Protein AF-A0A9D5Q0F6-F1 (afdb_monomer)

pLDDT: mean 94.38, std 7.12, range [51.12, 98.88]

Mean predicted aligned error: 3.9 Å

Structure (mmCIF, N/CA/C/O backbone):
data_AF-A0A9D5Q0F6-F1
#
_entry.id   AF-A0A9D5Q0F6-F1
#
loop_
_atom_site.group_PDB
_atom_site.id
_atom_site.type_symbol
_atom_site.label_atom_id
_atom_site.label_alt_id
_atom_site.label_comp_id
_atom_site.label_asym_id
_atom_site.label_entity_id
_atom_site.label_seq_id
_atom_site.pdbx_PDB_ins_code
_atom_site.Cartn_x
_atom_site.Cartn_y
_atom_site.Cartn_z
_atom_site.occupancy
_atom_site.B_iso_or_equiv
_atom_site.auth_seq_id
_atom_site.auth_comp_id
_atom_site.auth_asym_id
_atom_site.auth_atom_id
_atom_site.pdbx_PDB_model_num
ATOM 1 N N . MET A 1 1 ? 5.204 -23.160 14.933 1.00 51.12 1 MET A N 1
ATOM 2 C CA . MET A 1 1 ? 3.914 -22.855 14.271 1.00 51.12 1 MET A CA 1
ATOM 3 C C . MET A 1 1 ? 4.184 -21.785 13.230 1.00 51.12 1 MET A C 1
ATOM 5 O O . MET A 1 1 ? 4.972 -20.896 13.534 1.00 51.12 1 MET A O 1
ATOM 9 N N . SER A 1 2 ? 3.620 -21.891 12.026 1.00 73.50 2 SER A N 1
ATOM 10 C CA . SER A 1 2 ? 3.731 -20.840 11.007 1.00 73.50 2 SER A CA 1
ATOM 11 C C . SER A 1 2 ? 2.849 -19.647 11.388 1.00 73.50 2 SER A C 1
ATOM 13 O O . SER A 1 2 ? 1.745 -19.843 11.890 1.00 73.50 2 SER A O 1
ATOM 15 N N . ARG A 1 3 ? 3.347 -18.419 11.183 1.00 87.69 3 ARG A N 1
ATOM 16 C CA . ARG A 1 3 ? 2.561 -17.175 11.333 1.00 87.69 3 ARG A CA 1
ATOM 17 C C . ARG A 1 3 ? 1.456 -17.095 10.272 1.00 87.69 3 ARG A C 1
ATOM 19 O O . ARG A 1 3 ? 0.322 -16.739 10.569 1.00 87.69 3 ARG A O 1
ATOM 26 N N . TRP A 1 4 ? 1.806 -17.508 9.057 1.00 93.62 4 TRP A N 1
ATOM 27 C CA . TRP A 1 4 ? 0.956 -17.467 7.876 1.00 93.62 4 TRP A CA 1
ATOM 28 C C . TRP A 1 4 ? 0.061 -18.699 7.744 1.00 93.62 4 TRP A C 1
ATOM 30 O O . TRP A 1 4 ? 0.510 -19.835 7.939 1.00 93.62 4 TRP A O 1
ATOM 40 N N . ASN A 1 5 ? -1.183 -18.449 7.342 1.00 95.56 5 ASN A N 1
ATOM 41 C CA . ASN A 1 5 ? -2.176 -19.435 6.933 1.00 95.56 5 ASN A CA 1
ATOM 42 C C . ASN A 1 5 ? -2.610 -19.149 5.494 1.00 95.56 5 ASN A C 1
ATOM 44 O O . ASN A 1 5 ? -2.669 -17.996 5.074 1.00 95.56 5 ASN A O 1
ATOM 48 N N . ILE A 1 6 ? -2.940 -20.192 4.735 1.00 96.06 6 ILE A N 1
ATOM 49 C CA . ILE A 1 6 ? -3.545 -20.024 3.411 1.00 96.06 6 ILE A CA 1
ATOM 50 C C . ILE A 1 6 ? -5.012 -19.653 3.616 1.00 96.06 6 ILE A C 1
ATOM 52 O O . ILE A 1 6 ? -5.793 -20.468 4.102 1.00 96.06 6 ILE A O 1
ATOM 56 N N . LYS A 1 7 ? -5.380 -18.432 3.224 1.00 94.19 7 LYS A N 1
ATOM 57 C CA . LYS A 1 7 ? -6.768 -17.957 3.252 1.00 94.19 7 LYS A CA 1
ATOM 58 C C . LYS A 1 7 ? -7.545 -18.493 2.058 1.00 94.19 7 LYS A C 1
ATOM 60 O O . LYS A 1 7 ? -8.686 -18.930 2.173 1.00 94.19 7 LYS A O 1
ATOM 65 N N . THR A 1 8 ? -6.931 -18.454 0.880 1.00 94.75 8 THR A N 1
ATOM 66 C CA . THR A 1 8 ? -7.479 -19.052 -0.338 1.00 94.75 8 THR A CA 1
ATOM 67 C C . THR A 1 8 ? -6.334 -19.662 -1.143 1.00 94.75 8 THR A C 1
ATOM 69 O O . THR A 1 8 ? -5.423 -18.923 -1.533 1.00 94.75 8 THR A O 1
ATOM 72 N N . PRO A 1 9 ? -6.356 -20.983 -1.416 1.00 93.06 9 PRO A N 1
ATOM 73 C CA . PRO A 1 9 ? -5.288 -21.651 -2.154 1.00 93.06 9 PRO A CA 1
ATOM 74 C C . PRO A 1 9 ? -4.960 -20.944 -3.467 1.00 93.06 9 PRO A C 1
ATOM 76 O O . PRO A 1 9 ? -5.866 -20.530 -4.198 1.00 93.06 9 PRO A O 1
ATOM 79 N N . LYS A 1 10 ? -3.660 -20.808 -3.763 1.00 92.56 10 LYS A N 1
ATOM 80 C CA . LYS A 1 10 ? -3.129 -20.149 -4.973 1.00 92.56 10 LYS A CA 1
ATOM 81 C C . LYS A 1 10 ? -3.458 -18.656 -5.090 1.00 92.56 10 LYS A C 1
ATOM 83 O O . LYS A 1 10 ? -3.211 -18.082 -6.143 1.00 92.56 10 LYS A O 1
ATOM 88 N N . LYS A 1 11 ? -4.037 -18.020 -4.068 1.00 94.00 11 LYS A N 1
ATOM 89 C CA . LYS A 1 11 ? -4.478 -16.619 -4.161 1.00 94.00 11 LYS A CA 1
ATOM 90 C C . LYS A 1 11 ? -4.005 -15.759 -3.010 1.00 94.00 11 LYS A C 1
ATOM 92 O O . LYS A 1 11 ? -3.521 -14.665 -3.260 1.00 94.00 11 LYS A O 1
ATOM 97 N N . SER A 1 12 ? -4.165 -16.225 -1.776 1.00 97.00 12 SER A N 1
ATOM 98 C CA . SER A 1 12 ? -3.906 -15.374 -0.622 1.00 97.00 12 SER A CA 1
ATOM 99 C C . SER A 1 12 ? -3.452 -16.136 0.610 1.00 97.00 12 SER A C 1
ATOM 101 O O . SER A 1 12 ? -3.888 -17.260 0.889 1.00 97.00 12 SER A O 1
ATOM 103 N N . ILE A 1 13 ? -2.593 -15.470 1.373 1.00 97.75 13 ILE A N 1
ATOM 104 C CA . ILE A 1 13 ? -2.197 -15.865 2.719 1.00 97.75 13 ILE A CA 1
ATOM 105 C C . ILE A 1 13 ? -2.596 -14.775 3.703 1.00 97.75 13 ILE A C 1
ATOM 107 O O . ILE A 1 13 ? -2.677 -13.599 3.350 1.00 97.75 13 ILE A O 1
ATOM 111 N N . GLU A 1 14 ? -2.844 -15.172 4.940 1.00 97.62 14 GLU A N 1
ATOM 112 C CA . GLU A 1 14 ? -3.166 -14.254 6.018 1.00 97.62 14 GLU A CA 1
ATOM 113 C C . GLU A 1 14 ? -2.433 -14.625 7.299 1.00 97.62 14 GLU A C 1
ATOM 115 O O . GLU A 1 14 ? -2.109 -15.789 7.561 1.00 97.62 14 GLU A O 1
ATOM 120 N N . TRP A 1 15 ? -2.206 -13.616 8.118 1.00 96.50 15 TRP A N 1
ATOM 121 C CA . TRP A 1 15 ? -1.679 -13.754 9.455 1.00 96.50 15 TRP A CA 1
ATOM 122 C C . TRP A 1 15 ? -2.537 -12.918 10.402 1.00 96.50 15 TRP A C 1
ATOM 124 O O . TRP A 1 15 ? -2.665 -11.710 10.237 1.00 96.50 15 TRP A O 1
ATOM 134 N N . THR A 1 16 ? -3.148 -13.576 11.388 1.00 96.50 16 THR A N 1
ATOM 135 C CA . THR A 1 16 ? -3.809 -12.904 12.516 1.00 96.50 16 THR A CA 1
ATOM 136 C C . THR A 1 16 ? -2.821 -12.789 13.667 1.00 96.50 16 THR A C 1
ATOM 138 O O . THR A 1 16 ? -2.277 -13.804 14.120 1.00 96.50 16 THR A O 1
ATOM 141 N N . LEU A 1 17 ? -2.586 -11.564 14.124 1.00 94.12 17 LEU A N 1
ATOM 142 C CA . LEU A 1 17 ? -1.620 -11.274 15.172 1.00 94.12 17 LEU A CA 1
ATOM 143 C C . LEU A 1 17 ? -2.169 -11.672 16.538 1.00 94.12 17 LEU A C 1
ATOM 145 O O . LEU A 1 17 ? -3.371 -11.582 16.804 1.00 94.12 17 LEU A O 1
ATOM 149 N N . LYS A 1 18 ? -1.274 -12.108 17.423 1.00 90.38 18 LYS A N 1
ATOM 150 C CA . LYS A 1 18 ? -1.594 -12.280 18.838 1.00 90.38 18 LYS A CA 1
ATOM 151 C C . LYS A 1 18 ? -1.224 -11.004 19.596 1.00 90.38 18 LYS A C 1
ATOM 153 O O . LYS A 1 18 ? -0.250 -10.343 19.237 1.00 90.38 18 LYS A O 1
ATOM 158 N N . PRO A 1 19 ? -1.956 -10.668 20.673 1.00 84.62 19 PRO A N 1
ATOM 159 C CA . PRO A 1 19 ? -1.602 -9.533 21.516 1.00 84.62 19 PRO A CA 1
ATOM 160 C C . PRO A 1 19 ? -0.144 -9.613 21.991 1.00 84.62 19 PRO A C 1
ATOM 162 O O . PRO A 1 19 ? 0.265 -10.624 22.564 1.00 84.62 19 PRO A O 1
ATOM 165 N N . GLY A 1 20 ? 0.620 -8.542 21.763 1.00 83.75 20 GLY A N 1
ATOM 166 C CA . GLY A 1 20 ? 2.034 -8.446 22.144 1.00 83.75 20 GLY A CA 1
ATOM 167 C C . GLY A 1 20 ? 3.036 -9.055 21.152 1.00 83.75 20 GLY A C 1
ATOM 168 O O . GLY A 1 20 ? 4.218 -9.138 21.486 1.00 83.75 20 GLY A O 1
ATOM 169 N N . ASP A 1 21 ? 2.607 -9.476 19.957 1.00 88.25 21 ASP A N 1
ATOM 170 C CA . ASP A 1 21 ? 3.511 -9.962 18.907 1.00 88.25 21 ASP A CA 1
ATOM 171 C C . ASP A 1 21 ? 4.374 -8.819 18.327 1.00 88.25 21 ASP A C 1
ATOM 173 O O . ASP A 1 21 ? 3.945 -8.082 17.439 1.00 88.25 21 ASP A O 1
ATOM 177 N N . ILE A 1 22 ? 5.630 -8.711 18.775 1.00 92.69 22 ILE A N 1
ATOM 178 C CA . ILE A 1 22 ? 6.639 -7.812 18.184 1.00 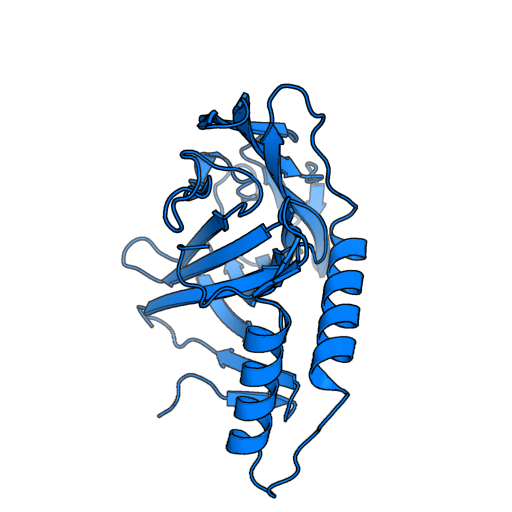92.69 22 ILE A CA 1
ATOM 179 C C . ILE A 1 22 ? 7.225 -8.451 16.920 1.00 92.69 22 ILE A C 1
ATOM 181 O O . ILE A 1 22 ? 7.679 -9.602 16.940 1.00 92.69 22 ILE A O 1
ATOM 185 N N . HIS A 1 23 ? 7.229 -7.707 15.817 1.00 94.75 23 HIS A N 1
ATOM 186 C CA . HIS A 1 23 ? 7.744 -8.161 14.527 1.00 94.75 23 HIS A CA 1
ATOM 187 C C . HIS A 1 23 ? 8.009 -6.990 13.578 1.00 94.75 23 HIS A C 1
ATOM 189 O O . HIS A 1 23 ? 7.467 -5.902 13.739 1.00 94.75 23 HIS A O 1
ATOM 195 N N . SER A 1 24 ? 8.827 -7.253 12.565 1.00 96.25 24 SER A N 1
ATOM 196 C CA . SER A 1 24 ? 9.138 -6.345 11.467 1.00 96.25 24 SER A CA 1
ATOM 197 C C . SER A 1 24 ? 9.270 -7.200 10.214 1.00 96.25 24 SER A C 1
ATOM 199 O O . SER A 1 24 ? 9.982 -8.206 10.234 1.00 96.25 24 SER A O 1
ATOM 201 N N . GLU A 1 25 ? 8.519 -6.854 9.179 1.00 95.81 25 GLU A N 1
ATOM 202 C CA . GLU A 1 25 ? 8.469 -7.557 7.900 1.00 95.81 25 GLU A CA 1
ATOM 203 C C . GLU A 1 25 ? 8.485 -6.513 6.774 1.00 95.81 25 GLU A C 1
ATOM 205 O O . GLU A 1 25 ? 8.157 -5.340 6.983 1.00 95.81 25 GLU A O 1
ATOM 210 N N . ASP A 1 26 ? 8.845 -6.937 5.569 1.00 95.62 26 ASP A N 1
ATOM 211 C CA . ASP A 1 26 ? 8.708 -6.137 4.363 1.00 95.62 26 ASP A CA 1
ATOM 212 C C . ASP A 1 26 ? 8.073 -6.947 3.227 1.00 95.62 26 ASP A C 1
ATOM 214 O O . ASP A 1 26 ? 8.196 -8.172 3.142 1.00 95.62 26 ASP A O 1
ATOM 218 N N . LEU A 1 27 ? 7.332 -6.257 2.359 1.00 96.62 27 LEU A N 1
ATOM 219 C CA . LEU A 1 27 ? 6.827 -6.824 1.115 1.00 96.62 27 LEU A CA 1
ATOM 220 C C . LEU A 1 27 ? 7.217 -5.922 -0.049 1.00 96.62 27 LEU A C 1
ATOM 222 O O . LEU A 1 27 ? 6.766 -4.783 -0.136 1.00 96.62 27 LEU A O 1
ATOM 226 N N . GLU A 1 28 ? 8.017 -6.466 -0.960 1.00 96.38 28 GLU A N 1
ATOM 227 C CA . GLU A 1 28 ? 8.321 -5.838 -2.242 1.00 96.38 28 GLU A CA 1
ATOM 228 C C . GLU A 1 28 ? 7.273 -6.243 -3.285 1.00 96.38 28 GLU A C 1
ATOM 230 O O . GLU A 1 28 ? 7.048 -7.433 -3.528 1.00 96.38 28 GLU A O 1
ATOM 235 N N . MET A 1 29 ? 6.662 -5.244 -3.917 1.00 96.88 29 MET A N 1
ATOM 236 C CA . MET A 1 29 ? 5.727 -5.388 -5.030 1.00 96.88 29 MET A CA 1
ATOM 237 C C . MET A 1 29 ? 6.157 -4.446 -6.150 1.00 96.88 29 MET A C 1
ATOM 239 O O . MET A 1 29 ? 6.544 -3.313 -5.878 1.00 96.88 29 MET A O 1
ATOM 243 N N . ALA A 1 30 ? 6.039 -4.867 -7.409 1.00 96.19 30 ALA A N 1
ATOM 244 C CA . ALA A 1 30 ? 6.482 -4.043 -8.535 1.00 96.19 30 ALA A CA 1
ATOM 245 C C . ALA A 1 30 ? 5.448 -3.880 -9.657 1.00 96.19 30 ALA A C 1
ATOM 247 O O . ALA A 1 30 ? 4.530 -4.687 -9.833 1.00 96.19 30 ALA A O 1
ATOM 248 N N . GLY A 1 31 ? 5.653 -2.820 -10.431 1.00 95.44 31 GLY A N 1
ATOM 249 C CA . GLY A 1 31 ? 5.107 -2.579 -11.759 1.00 95.44 31 GLY A CA 1
ATOM 250 C C . GLY A 1 31 ? 6.178 -1.965 -12.662 1.00 95.44 31 GLY A C 1
ATOM 251 O O . GLY A 1 31 ? 7.354 -1.915 -12.304 1.00 95.44 31 GLY A O 1
ATOM 252 N N . PHE A 1 32 ? 5.792 -1.490 -13.845 1.00 95.50 32 PHE A N 1
ATOM 253 C CA . PHE A 1 32 ? 6.777 -1.045 -14.834 1.00 95.50 32 PHE A CA 1
ATOM 254 C C . PHE A 1 32 ? 7.532 0.229 -14.438 1.00 95.50 32 PHE A C 1
ATOM 256 O O . PHE A 1 32 ? 8.725 0.335 -14.737 1.00 95.50 32 PHE A O 1
ATOM 263 N N . GLY A 1 33 ? 6.862 1.179 -13.781 1.00 95.06 33 GLY A N 1
ATOM 264 C CA . GLY A 1 33 ? 7.450 2.457 -13.378 1.00 95.06 33 GLY A CA 1
ATOM 265 C C . GLY A 1 33 ? 8.012 2.483 -11.956 1.00 95.06 33 GLY A C 1
ATOM 266 O O . GLY A 1 33 ? 8.827 3.350 -11.638 1.00 95.06 33 GLY A O 1
ATOM 267 N N . VAL A 1 34 ? 7.614 1.545 -11.094 1.00 96.44 34 VAL A N 1
ATOM 268 C CA . VAL A 1 34 ? 7.909 1.597 -9.657 1.00 96.44 34 VAL A CA 1
ATOM 269 C C . VAL A 1 34 ? 8.001 0.204 -9.042 1.00 96.44 34 VAL A C 1
ATOM 271 O O . VAL A 1 34 ? 7.275 -0.714 -9.417 1.00 96.44 34 VAL A O 1
ATOM 274 N N . SER A 1 35 ? 8.896 0.055 -8.074 1.00 96.50 35 SER A N 1
ATOM 275 C CA . SER A 1 35 ? 8.879 -1.049 -7.119 1.00 96.50 35 SER A CA 1
ATOM 276 C C . SER A 1 35 ? 8.695 -0.465 -5.732 1.00 96.50 35 SER A C 1
ATOM 278 O O . SER A 1 35 ? 9.491 0.374 -5.321 1.00 96.50 35 SER A O 1
ATOM 280 N N . ASP A 1 36 ? 7.656 -0.876 -5.022 1.00 97.50 36 ASP A N 1
ATOM 281 C CA . ASP A 1 36 ? 7.389 -0.424 -3.664 1.00 97.50 36 ASP A CA 1
ATOM 282 C C . ASP A 1 36 ? 7.739 -1.524 -2.677 1.00 97.50 36 ASP A C 1
ATOM 284 O O . ASP A 1 36 ? 7.211 -2.637 -2.757 1.00 97.50 36 ASP A O 1
ATOM 288 N N . THR A 1 37 ? 8.631 -1.212 -1.740 1.00 97.75 37 THR A N 1
ATOM 289 C CA . THR A 1 37 ? 8.842 -2.071 -0.579 1.00 97.75 37 THR A CA 1
ATOM 290 C C . THR A 1 37 ? 8.142 -1.473 0.621 1.00 97.75 37 THR A C 1
ATOM 292 O O . THR A 1 37 ? 8.557 -0.446 1.152 1.00 97.75 37 THR A O 1
ATOM 295 N N . VAL A 1 38 ? 7.088 -2.146 1.066 1.00 98.38 38 VAL A N 1
ATOM 296 C CA . VAL A 1 38 ? 6.297 -1.703 2.207 1.00 98.38 38 VAL A CA 1
ATOM 297 C C . VAL A 1 38 ? 6.805 -2.412 3.451 1.00 98.38 38 VAL A C 1
ATOM 299 O O . VAL A 1 38 ? 6.646 -3.627 3.589 1.00 98.38 38 VAL A O 1
ATOM 302 N N . LYS A 1 39 ? 7.438 -1.655 4.345 1.00 98.12 39 LYS A N 1
ATOM 303 C CA . LYS A 1 39 ? 7.944 -2.131 5.635 1.00 98.12 39 LYS A CA 1
ATOM 304 C C . LYS A 1 39 ? 6.850 -1.937 6.673 1.00 98.12 39 LYS A C 1
ATOM 306 O O . LYS A 1 39 ? 6.340 -0.829 6.831 1.00 98.12 39 LYS A O 1
ATOM 311 N N . TYR A 1 40 ? 6.501 -2.991 7.393 1.00 97.88 40 TYR A N 1
ATOM 312 C CA . TYR A 1 40 ? 5.430 -2.941 8.381 1.00 97.88 40 TYR A CA 1
ATOM 313 C C . TYR A 1 40 ? 5.743 -3.813 9.592 1.00 97.88 40 TYR A C 1
ATOM 315 O O . TYR A 1 40 ? 6.551 -4.746 9.539 1.00 97.88 40 TYR A O 1
ATOM 323 N N . GLY A 1 41 ? 5.082 -3.524 10.704 1.00 97.06 41 GLY A N 1
ATOM 324 C CA . GLY A 1 41 ? 5.206 -4.354 11.888 1.00 97.06 41 GLY A CA 1
ATOM 325 C C . GLY A 1 41 ? 4.725 -3.675 13.151 1.00 97.06 41 GLY A C 1
ATOM 326 O O . GLY A 1 41 ? 4.043 -2.656 13.113 1.00 97.06 41 GLY A O 1
ATOM 327 N N . VAL A 1 42 ? 5.086 -4.273 14.280 1.00 96.62 42 VAL A N 1
ATOM 328 C CA . VAL A 1 42 ? 4.824 -3.739 15.615 1.00 96.62 42 VAL A CA 1
ATOM 329 C C . VAL A 1 42 ? 6.129 -3.786 16.394 1.00 96.62 42 VAL A C 1
ATOM 331 O O . VAL A 1 42 ? 6.706 -4.864 16.565 1.00 96.62 42 VAL A O 1
ATOM 334 N N . ASP A 1 43 ? 6.583 -2.627 16.859 1.00 94.12 43 ASP A N 1
ATOM 335 C CA . ASP A 1 43 ? 7.772 -2.473 17.694 1.00 94.12 43 ASP A CA 1
ATOM 336 C C . ASP A 1 43 ? 7.414 -1.948 19.101 1.00 94.12 43 ASP A C 1
ATOM 338 O O . ASP A 1 43 ? 6.263 -1.994 19.540 1.00 94.12 43 ASP A O 1
ATOM 342 N N . GLU A 1 44 ? 8.417 -1.487 19.846 1.00 91.31 44 GLU A N 1
ATOM 343 C CA . GLU A 1 44 ? 8.249 -0.896 21.180 1.00 91.31 44 GLU A CA 1
ATOM 344 C C . GLU A 1 44 ? 7.470 0.432 21.197 1.00 91.31 44 GLU A C 1
ATOM 346 O O . GLU A 1 44 ? 6.944 0.820 22.243 1.00 91.31 44 GLU A O 1
ATOM 351 N N . ASN A 1 45 ? 7.366 1.106 20.050 1.00 90.44 45 ASN A N 1
ATOM 352 C CA . ASN A 1 45 ? 6.636 2.356 19.851 1.00 90.44 45 ASN A CA 1
ATOM 353 C C . ASN A 1 45 ? 5.226 2.130 19.281 1.00 90.44 45 ASN A C 1
ATOM 355 O O . ASN A 1 45 ? 4.378 3.018 19.399 1.00 90.44 45 ASN A O 1
ATOM 359 N N . GLY A 1 46 ? 4.953 0.946 18.728 1.00 92.88 46 GLY A N 1
ATOM 360 C CA . GLY A 1 46 ? 3.637 0.523 18.259 1.00 92.88 46 GLY A CA 1
ATOM 361 C C . GLY A 1 46 ? 3.660 0.020 16.820 1.00 92.88 46 GLY A C 1
ATOM 362 O O . GLY A 1 46 ? 4.683 -0.444 16.321 1.00 92.88 46 GLY A O 1
ATOM 363 N N . PHE A 1 47 ? 2.501 0.066 16.163 1.00 96.50 47 PHE A N 1
ATOM 364 C CA . PHE A 1 47 ? 2.398 -0.234 14.738 1.00 96.50 47 PHE A CA 1
ATOM 365 C C . PHE A 1 47 ? 3.182 0.793 13.909 1.00 96.50 47 PHE A C 1
ATOM 367 O O . PHE A 1 47 ? 3.085 1.995 14.157 1.00 96.50 47 PHE A O 1
ATOM 374 N N . PHE A 1 48 ? 3.923 0.317 12.909 1.00 97.38 48 PHE A N 1
ATOM 375 C CA . PHE A 1 48 ? 4.556 1.157 11.898 1.00 97.38 48 PHE A CA 1
ATOM 376 C C . PHE A 1 48 ? 4.243 0.644 10.489 1.00 97.38 48 PHE A C 1
ATOM 378 O O . PHE A 1 48 ? 4.110 -0.563 10.263 1.00 97.38 48 PHE A O 1
ATOM 385 N N . LEU A 1 49 ? 4.177 1.585 9.549 1.00 98.25 49 LEU A N 1
ATOM 386 C CA . LEU A 1 49 ? 3.995 1.370 8.118 1.00 98.25 49 LEU A CA 1
ATOM 387 C C . LEU A 1 49 ? 4.844 2.400 7.370 1.00 98.25 49 LEU A C 1
ATOM 389 O O . LEU A 1 49 ? 4.692 3.599 7.590 1.00 98.25 49 LEU A O 1
ATOM 393 N N . ILE A 1 50 ? 5.769 1.935 6.535 1.00 98.44 50 ILE A N 1
ATOM 394 C CA . ILE A 1 50 ? 6.692 2.784 5.778 1.00 98.44 50 ILE A CA 1
ATOM 395 C C . ILE A 1 50 ? 6.726 2.290 4.337 1.00 98.44 50 ILE A C 1
ATOM 397 O O . ILE A 1 50 ? 7.072 1.137 4.078 1.00 98.44 50 ILE A O 1
ATOM 401 N N . HIS A 1 51 ? 6.409 3.184 3.407 1.00 98.62 51 HIS A N 1
ATOM 402 C CA . HIS A 1 51 ? 6.608 2.956 1.982 1.00 98.62 51 HIS A CA 1
ATOM 403 C C . HIS A 1 51 ? 8.045 3.297 1.586 1.00 98.62 51 HIS A C 1
ATOM 405 O O . HIS A 1 51 ? 8.595 4.316 2.013 1.00 98.62 51 HIS A O 1
ATOM 411 N N . HIS A 1 52 ? 8.637 2.452 0.747 1.00 98.06 52 HIS A N 1
ATOM 412 C CA . HIS A 1 52 ? 9.939 2.677 0.135 1.00 98.06 52 HIS A CA 1
ATOM 413 C C . HIS A 1 52 ? 9.803 2.504 -1.379 1.00 98.06 52 HIS A C 1
ATOM 415 O O . HIS A 1 52 ? 10.116 1.429 -1.913 1.00 98.06 52 HIS A O 1
ATOM 421 N N . PRO A 1 53 ? 9.316 3.535 -2.089 1.00 97.25 53 PRO A N 1
ATOM 422 C CA . PRO A 1 53 ? 9.250 3.496 -3.533 1.00 97.25 53 PRO A CA 1
ATOM 423 C C . PRO A 1 53 ? 10.657 3.578 -4.121 1.00 97.25 53 PRO A C 1
ATOM 425 O O . PRO A 1 53 ? 11.490 4.409 -3.750 1.00 97.25 53 PRO A O 1
ATOM 428 N N . VAL A 1 54 ? 10.897 2.726 -5.102 1.00 95.69 54 VAL A N 1
ATOM 429 C CA . VAL A 1 54 ? 12.050 2.779 -5.983 1.00 95.69 54 VAL A CA 1
ATOM 430 C C . VAL A 1 54 ? 11.538 3.034 -7.379 1.00 95.69 54 VAL A C 1
ATOM 432 O O . VAL A 1 54 ? 10.659 2.318 -7.849 1.00 95.69 54 VAL A O 1
ATOM 435 N N . PHE A 1 55 ? 12.104 4.032 -8.049 1.00 94.62 55 PHE A N 1
ATOM 436 C CA . PHE A 1 55 ? 11.730 4.416 -9.406 1.00 94.62 55 PHE A CA 1
ATOM 437 C C . PHE A 1 55 ? 12.869 4.034 -10.359 1.00 94.62 55 PHE A C 1
ATOM 439 O O . PHE A 1 55 ? 13.802 4.820 -10.538 1.00 94.62 55 PHE A O 1
ATOM 446 N N . PRO A 1 56 ? 12.872 2.835 -10.976 1.00 90.88 56 PRO A N 1
ATOM 447 C CA . PRO A 1 56 ? 14.031 2.362 -11.741 1.00 90.88 56 PRO A CA 1
ATOM 448 C C . PRO A 1 56 ? 14.327 3.198 -12.986 1.00 90.88 56 PRO A C 1
ATOM 450 O O . PRO A 1 56 ? 15.462 3.236 -13.461 1.00 90.88 56 PRO A O 1
ATOM 453 N N . THR A 1 57 ? 13.321 3.910 -13.488 1.00 89.25 57 THR A N 1
ATOM 454 C CA . THR A 1 57 ? 13.442 4.850 -14.603 1.00 89.25 57 THR A CA 1
ATOM 455 C C . THR A 1 57 ? 13.969 6.223 -14.179 1.00 89.25 57 THR A C 1
ATOM 457 O O . THR A 1 57 ? 14.317 7.016 -15.044 1.00 89.25 57 THR A O 1
ATOM 460 N N . LEU A 1 58 ? 14.108 6.505 -12.879 1.00 91.50 58 LEU A N 1
ATOM 461 C CA . LEU A 1 58 ? 14.754 7.704 -12.343 1.00 91.50 58 LEU A CA 1
ATOM 462 C C . LEU A 1 58 ? 16.119 7.333 -11.762 1.00 91.50 58 LEU A C 1
ATOM 464 O O . LEU A 1 58 ? 16.229 6.561 -10.813 1.00 91.50 58 LEU A O 1
ATOM 468 N N . ARG A 1 59 ? 17.197 7.872 -12.336 1.00 85.31 59 ARG A N 1
ATOM 469 C CA . ARG A 1 59 ? 18.569 7.465 -11.997 1.00 85.31 59 ARG A CA 1
ATOM 470 C C . ARG A 1 59 ? 19.334 8.598 -11.333 1.00 85.31 59 ARG A C 1
ATOM 472 O O . ARG A 1 59 ? 19.484 9.653 -11.931 1.00 85.31 59 ARG A O 1
ATOM 479 N N . LYS A 1 60 ? 19.918 8.340 -10.164 1.00 81.38 60 LYS A N 1
ATOM 480 C CA . LYS A 1 60 ? 20.938 9.162 -9.490 1.00 81.38 60 LYS A CA 1
ATOM 481 C C . LYS A 1 60 ? 22.281 9.126 -10.224 1.00 81.38 60 LYS A C 1
ATOM 483 O O . LYS A 1 60 ? 22.966 10.138 -10.338 1.00 81.38 60 LYS A O 1
ATOM 488 N N . HIS A 1 61 ? 22.644 7.970 -10.785 1.00 73.75 61 HIS A N 1
ATOM 489 C CA . HIS A 1 61 ? 23.880 7.780 -11.553 1.00 73.75 61 HIS A CA 1
ATOM 490 C C . HIS A 1 61 ? 23.635 6.971 -12.834 1.00 73.75 61 HIS A C 1
ATOM 492 O O . HIS A 1 61 ? 22.867 6.007 -12.838 1.00 73.75 61 HIS A O 1
ATOM 498 N N . ASN A 1 62 ? 24.331 7.323 -13.919 1.00 66.50 62 ASN A N 1
ATOM 499 C CA . ASN A 1 62 ? 24.279 6.566 -15.173 1.00 66.50 62 ASN A CA 1
ATOM 500 C C . ASN A 1 62 ? 24.872 5.156 -15.004 1.00 66.50 62 ASN A C 1
ATOM 502 O O . ASN A 1 62 ? 25.922 5.000 -14.384 1.00 66.50 62 ASN A O 1
ATOM 506 N N . ASN A 1 63 ? 24.231 4.146 -15.605 1.00 63.72 63 ASN A N 1
ATOM 507 C CA . ASN A 1 63 ? 24.717 2.758 -15.696 1.00 63.72 63 ASN A CA 1
ATOM 508 C C . ASN A 1 63 ? 25.167 2.120 -14.361 1.00 63.72 63 ASN A C 1
ATOM 510 O O . ASN A 1 63 ? 26.149 1.381 -14.329 1.00 63.72 63 ASN A O 1
ATOM 514 N N . ASN A 1 64 ? 24.448 2.382 -13.263 1.00 69.25 64 ASN A N 1
ATOM 515 C CA . ASN A 1 64 ? 24.701 1.770 -11.955 1.00 69.25 64 ASN A CA 1
ATOM 516 C C . ASN A 1 64 ? 23.406 1.207 -11.355 1.00 69.25 64 ASN A C 1
ATOM 518 O O . ASN A 1 64 ? 22.523 1.986 -11.014 1.00 69.25 64 ASN A O 1
ATOM 522 N N . THR A 1 65 ? 23.316 -0.113 -11.173 1.00 59.19 65 THR A N 1
ATOM 523 C CA . THR A 1 65 ? 22.135 -0.829 -10.637 1.00 59.19 65 THR A CA 1
ATOM 524 C C . THR A 1 65 ? 21.740 -0.436 -9.209 1.00 59.19 65 THR A C 1
ATOM 526 O O . THR A 1 65 ? 20.644 -0.738 -8.767 1.00 59.19 65 THR A O 1
ATOM 529 N N . HIS A 1 66 ? 22.599 0.265 -8.468 1.00 72.88 66 HIS A N 1
ATOM 530 C CA . HIS A 1 66 ? 22.262 0.846 -7.157 1.00 72.88 66 HIS A CA 1
ATOM 531 C C . HIS A 1 66 ? 21.834 2.318 -7.254 1.00 72.88 66 HIS A C 1
ATOM 533 O O . HIS A 1 66 ? 21.599 2.988 -6.252 1.00 72.88 66 HIS A O 1
ATOM 539 N N . GLY A 1 67 ? 21.798 2.853 -8.471 1.00 80.06 67 GLY A N 1
ATOM 540 C CA . GLY A 1 67 ? 21.602 4.262 -8.761 1.00 80.06 67 GLY A CA 1
ATOM 541 C C . GLY A 1 67 ? 20.151 4.660 -8.974 1.00 80.06 67 GLY A C 1
ATOM 542 O O . GLY A 1 67 ? 19.947 5.765 -9.454 1.00 80.06 67 GLY A O 1
ATOM 543 N N . SER A 1 68 ? 19.155 3.823 -8.685 1.00 89.56 68 SER A N 1
ATOM 544 C CA . SER A 1 68 ? 17.748 4.242 -8.767 1.00 89.56 68 SER A CA 1
ATOM 545 C C . SER A 1 68 ? 17.424 5.272 -7.685 1.00 89.56 68 SER A C 1
ATOM 547 O O . SER A 1 68 ? 17.926 5.184 -6.559 1.00 89.56 68 SER A O 1
ATOM 549 N N . TYR A 1 69 ? 16.610 6.262 -8.039 1.00 93.81 69 TYR A N 1
ATOM 550 C CA . TYR A 1 69 ? 16.051 7.214 -7.090 1.00 93.81 69 TYR A CA 1
ATOM 551 C C . TYR A 1 69 ? 15.013 6.495 -6.223 1.00 93.81 69 TYR A C 1
ATOM 553 O O . TYR A 1 69 ? 14.137 5.796 -6.736 1.00 93.81 69 TYR A O 1
ATOM 561 N N . GLN A 1 70 ? 15.206 6.594 -4.913 1.00 95.00 70 GLN A N 1
ATOM 562 C CA . GLN A 1 70 ? 14.452 5.876 -3.892 1.00 95.00 70 GLN A CA 1
ATOM 563 C C . GLN A 1 70 ? 14.723 6.488 -2.523 1.00 95.00 70 GLN A C 1
ATOM 565 O O . GLN A 1 70 ? 15.806 7.045 -2.301 1.00 95.00 70 GLN A O 1
ATOM 570 N N . LEU A 1 71 ? 13.761 6.352 -1.621 1.00 95.56 71 LEU A N 1
ATOM 571 C CA . LEU A 1 71 ? 13.798 6.867 -0.257 1.00 95.56 71 LEU A CA 1
ATOM 572 C C . LEU A 1 71 ? 12.697 6.208 0.581 1.00 95.56 71 LEU A C 1
ATOM 574 O O . LEU A 1 71 ? 11.703 5.742 0.035 1.00 95.56 71 LEU A O 1
ATOM 578 N N . ASP A 1 72 ? 12.869 6.202 1.902 1.00 97.81 72 ASP A N 1
ATOM 579 C CA . ASP A 1 72 ? 11.754 5.936 2.815 1.00 97.81 72 ASP A CA 1
ATOM 580 C C . ASP A 1 72 ? 10.844 7.170 2.866 1.00 97.81 72 ASP A C 1
ATOM 582 O O . ASP A 1 72 ? 11.330 8.300 2.975 1.00 97.81 72 ASP A O 1
ATOM 586 N N . ILE A 1 73 ? 9.530 6.959 2.822 1.00 98.44 73 ILE A N 1
ATOM 587 C CA . ILE A 1 73 ? 8.555 8.022 3.073 1.00 98.44 73 ILE A CA 1
ATOM 588 C C . ILE A 1 73 ? 8.326 8.115 4.577 1.00 98.44 73 ILE A C 1
ATOM 590 O O . ILE A 1 73 ? 7.726 7.232 5.191 1.00 98.44 73 ILE A O 1
ATOM 594 N N . GLU A 1 74 ? 8.843 9.181 5.186 1.00 96.44 74 GLU A N 1
ATOM 595 C CA . GLU A 1 74 ? 8.690 9.395 6.624 1.00 96.44 74 GLU A CA 1
ATOM 596 C C . GLU A 1 74 ? 7.217 9.657 6.999 1.00 96.44 74 GLU A C 1
ATOM 598 O O . GLU A 1 74 ? 6.512 10.351 6.259 1.00 96.44 74 GLU A O 1
ATOM 603 N N . PRO A 1 75 ? 6.749 9.199 8.179 1.00 94.00 75 PRO A N 1
ATOM 604 C CA . PRO A 1 75 ? 5.343 9.315 8.585 1.00 94.00 75 PRO A CA 1
ATOM 605 C C . PRO A 1 75 ? 4.761 10.735 8.549 1.00 94.00 75 PRO A C 1
ATOM 607 O O . PRO A 1 75 ? 3.561 10.908 8.369 1.00 94.00 75 PRO A O 1
ATOM 610 N N . GLN A 1 76 ? 5.597 11.766 8.698 1.00 95.94 76 GLN A N 1
ATOM 611 C CA . GLN A 1 76 ? 5.172 13.170 8.659 1.00 95.94 76 GLN A CA 1
ATOM 612 C C . GLN A 1 76 ? 4.691 13.646 7.279 1.00 95.94 76 GLN A C 1
ATOM 614 O O . GLN A 1 76 ? 4.021 14.673 7.201 1.00 95.94 76 GLN A O 1
ATOM 619 N N . PHE A 1 77 ? 5.042 12.927 6.209 1.00 98.25 77 PHE A N 1
ATOM 620 C CA . PHE A 1 77 ? 4.595 13.220 4.847 1.00 98.25 77 PHE A CA 1
ATOM 621 C C . PHE A 1 77 ? 3.304 12.478 4.476 1.00 98.25 77 PHE A C 1
ATOM 623 O O . PHE A 1 77 ? 2.714 12.774 3.441 1.00 98.25 77 PHE A O 1
ATOM 630 N N . MET A 1 78 ? 2.857 11.538 5.314 1.00 98.06 78 MET A N 1
ATOM 631 C CA . MET A 1 78 ? 1.640 10.758 5.101 1.00 98.06 78 MET A CA 1
ATOM 632 C C . MET A 1 78 ? 0.443 11.392 5.839 1.00 98.06 78 MET A C 1
ATOM 634 O O . MET A 1 78 ? 0.613 11.918 6.948 1.00 98.06 78 MET A O 1
ATOM 638 N N . PRO A 1 79 ? -0.785 11.306 5.290 1.00 97.88 79 PRO A N 1
ATOM 639 C CA . PRO A 1 79 ? -2.000 11.808 5.933 1.00 97.88 79 PRO A CA 1
ATOM 640 C C . PRO A 1 79 ? -2.429 10.923 7.108 1.00 97.88 79 PRO A C 1
ATOM 642 O O . PRO A 1 79 ? -3.351 10.113 7.016 1.00 97.88 79 PRO A O 1
ATOM 645 N N . SER A 1 80 ? -1.766 11.097 8.249 1.00 96.75 80 SER A N 1
ATOM 646 C CA . SER A 1 80 ? -2.107 10.397 9.487 1.00 96.75 80 SER A CA 1
ATOM 647 C C . SER A 1 80 ? -3.472 10.849 10.011 1.00 96.75 80 SER A C 1
ATOM 649 O O . SER A 1 80 ? -3.790 12.043 10.016 1.00 96.75 80 SER A O 1
ATOM 651 N N . ILE A 1 81 ? -4.273 9.897 10.493 1.00 98.25 81 ILE A N 1
ATOM 652 C CA . ILE A 1 81 ? -5.636 10.152 10.967 1.00 98.25 81 ILE A CA 1
ATOM 653 C C . ILE A 1 81 ? -5.609 10.837 12.342 1.00 98.25 81 ILE A C 1
ATOM 655 O O . ILE A 1 81 ? -4.971 10.381 13.295 1.00 98.25 81 ILE A O 1
ATOM 659 N N . LEU A 1 82 ? -6.390 11.910 12.468 1.00 98.38 82 LEU A N 1
ATOM 660 C CA . LEU A 1 82 ? -6.770 12.536 13.729 1.00 98.38 82 LEU A CA 1
ATOM 661 C C . LEU A 1 82 ? -8.265 12.299 13.985 1.00 98.38 82 LEU A C 1
ATOM 663 O O . LEU A 1 82 ? -9.111 12.838 13.268 1.00 98.38 82 LEU A O 1
ATOM 667 N N . ALA A 1 83 ? -8.599 11.558 15.040 1.00 97.94 83 ALA A N 1
ATOM 668 C CA . ALA A 1 83 ? -9.973 11.302 15.468 1.00 97.94 83 ALA A CA 1
ATOM 669 C C . ALA A 1 83 ? -10.370 12.283 16.579 1.00 97.94 83 ALA A C 1
ATOM 671 O O . ALA A 1 83 ? -9.739 12.354 17.634 1.00 97.94 83 ALA A O 1
ATOM 672 N N . GLY A 1 84 ? -11.391 13.109 16.335 1.00 96.38 84 GLY A N 1
ATOM 673 C CA . GLY A 1 84 ? -11.785 14.173 17.265 1.00 96.38 84 GLY A CA 1
ATOM 674 C C . GLY A 1 84 ? -10.663 15.187 17.538 1.00 96.38 84 GLY A C 1
ATOM 675 O O . GLY A 1 84 ? -10.633 15.795 18.606 1.00 96.38 84 GLY A O 1
ATOM 676 N N . GLY A 1 85 ? -9.723 15.342 16.597 1.00 96.00 85 GLY A N 1
ATOM 677 C CA . GLY A 1 85 ? -8.543 16.202 16.727 1.00 96.00 85 GLY A CA 1
ATOM 678 C C . GLY A 1 85 ? -7.365 15.591 17.498 1.00 96.00 85 GLY A C 1
ATOM 679 O O . GLY A 1 85 ? -6.379 16.290 17.718 1.00 96.00 85 GLY A O 1
ATOM 680 N N . SER A 1 86 ? -7.441 14.320 17.905 1.00 96.94 86 SER A N 1
ATOM 681 C CA . SER A 1 86 ? -6.346 13.607 18.581 1.00 96.94 86 SER A CA 1
ATOM 682 C C . SER A 1 86 ? -5.718 12.555 17.660 1.00 96.94 86 SER A C 1
ATOM 684 O O . SER A 1 86 ? -6.460 11.923 16.908 1.00 96.94 86 SER A O 1
ATOM 686 N N . PRO A 1 87 ? -4.391 12.329 17.712 1.00 96.19 87 PRO A N 1
ATOM 687 C CA . PRO A 1 87 ? -3.745 11.273 16.935 1.00 96.19 87 PRO A CA 1
ATOM 688 C C . PRO A 1 87 ? -4.317 9.890 17.240 1.00 96.19 87 PRO A C 1
ATOM 690 O O . PRO A 1 87 ? -4.490 9.534 18.408 1.00 96.19 87 PRO A O 1
ATOM 693 N N . VAL A 1 88 ? -4.571 9.113 16.189 1.00 96.00 88 VAL A N 1
ATOM 694 C CA . VAL A 1 88 ? -5.007 7.720 16.299 1.00 96.00 88 VAL A CA 1
ATOM 695 C C . VAL A 1 88 ? -3.793 6.822 16.543 1.00 96.00 88 VAL A C 1
ATOM 697 O O . VAL A 1 88 ? -2.776 6.940 15.865 1.00 96.00 88 VAL A O 1
ATOM 700 N N . ARG A 1 89 ? -3.882 5.934 17.540 1.00 95.44 89 ARG A N 1
ATOM 701 C CA . ARG A 1 89 ? -2.867 4.906 17.804 1.00 95.44 89 ARG A CA 1
ATOM 702 C C . ARG A 1 89 ? -3.407 3.550 17.405 1.00 95.44 89 ARG A C 1
ATOM 704 O O . ARG A 1 89 ? -4.228 2.974 18.111 1.00 95.44 89 ARG A O 1
ATOM 711 N N . GLU A 1 90 ? -2.933 3.076 16.271 1.00 96.81 90 GLU A N 1
ATOM 712 C CA . GLU A 1 90 ? -3.407 1.849 15.659 1.00 96.81 90 GLU A CA 1
ATOM 713 C C . GLU A 1 90 ? -2.732 0.613 16.244 1.00 96.81 90 GLU A C 1
ATOM 715 O O . GLU A 1 90 ? -1.530 0.591 16.518 1.00 96.81 90 GLU A O 1
ATOM 720 N N . GLU A 1 91 ? -3.519 -0.443 16.415 1.00 96.69 91 GLU A N 1
ATOM 721 C CA . GLU A 1 91 ? -3.031 -1.765 16.774 1.00 96.69 91 GLU A CA 1
ATOM 722 C C . GLU A 1 91 ? -3.265 -2.719 15.603 1.00 96.69 91 GLU A C 1
ATOM 724 O O . GLU A 1 91 ? -4.409 -2.994 15.239 1.00 96.69 91 GLU A O 1
ATOM 729 N N . LEU A 1 92 ? -2.186 -3.249 15.024 1.00 97.62 92 LEU A N 1
ATOM 730 C CA . LEU A 1 92 ? -2.255 -4.206 13.923 1.00 97.62 92 LEU A CA 1
ATOM 731 C C . LEU A 1 92 ? -2.882 -5.530 14.380 1.00 97.62 92 LEU A C 1
ATOM 733 O O . LEU A 1 92 ? -2.417 -6.162 15.329 1.00 97.62 92 LEU A O 1
ATOM 737 N N . LYS A 1 93 ? -3.934 -5.969 13.683 1.00 97.31 93 LYS A N 1
ATOM 738 C CA . LYS A 1 93 ? -4.694 -7.189 14.006 1.00 97.31 93 LYS A CA 1
ATOM 739 C C . LYS A 1 93 ? -4.529 -8.279 12.964 1.00 97.31 93 LYS A C 1
ATOM 741 O O . LYS A 1 93 ? -4.451 -9.460 13.319 1.00 97.31 93 LYS A O 1
ATOM 746 N N . LYS A 1 94 ? -4.480 -7.909 11.684 1.00 97.81 94 LYS A N 1
ATOM 747 C CA . LYS A 1 94 ? -4.367 -8.873 10.589 1.00 97.81 94 LYS A CA 1
ATOM 748 C C . LYS A 1 94 ? -3.533 -8.336 9.440 1.00 97.81 94 LYS A C 1
ATOM 750 O O . LYS A 1 94 ? -3.626 -7.166 9.091 1.00 97.81 94 LYS A O 1
ATOM 755 N N . VAL A 1 95 ? -2.786 -9.235 8.812 1.00 98.38 95 VAL A N 1
ATOM 756 C CA . VAL A 1 95 ? -2.084 -9.001 7.552 1.00 98.38 95 VAL A CA 1
ATOM 757 C C . VAL A 1 95 ? -2.615 -9.980 6.519 1.00 98.38 95 VAL A C 1
ATOM 759 O O . VAL A 1 95 ? -2.711 -11.175 6.797 1.00 98.38 95 VAL A O 1
ATOM 762 N N . THR A 1 96 ? -2.947 -9.501 5.327 1.00 98.62 96 THR A N 1
ATOM 763 C CA . THR A 1 96 ? -3.305 -10.337 4.176 1.00 98.62 96 THR A CA 1
ATOM 764 C C . THR A 1 96 ? -2.412 -9.982 2.996 1.00 98.62 96 THR A C 1
ATOM 766 O O . THR A 1 96 ? -2.246 -8.806 2.684 1.00 98.62 96 THR A O 1
ATOM 769 N N . ILE A 1 97 ? -1.879 -11.005 2.325 1.00 98.50 97 ILE A N 1
ATOM 770 C CA . ILE A 1 97 ? -1.155 -10.864 1.061 1.00 98.50 97 ILE A CA 1
ATOM 771 C C . ILE A 1 97 ? -1.917 -11.629 -0.014 1.00 98.50 97 ILE A C 1
ATOM 773 O O . ILE A 1 97 ? -2.083 -12.847 0.079 1.00 98.50 97 ILE A O 1
ATOM 777 N N . ASP A 1 98 ? -2.374 -10.909 -1.032 1.00 97.69 98 ASP A N 1
ATOM 778 C CA . ASP A 1 98 ? -3.107 -11.430 -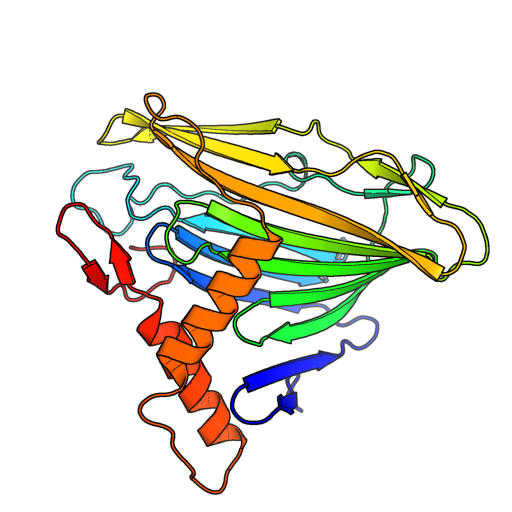2.196 1.00 97.69 98 ASP A CA 1
ATOM 779 C C . ASP A 1 98 ? -2.573 -10.865 -3.528 1.00 97.69 98 ASP A C 1
ATOM 781 O O . ASP A 1 98 ? -3.256 -10.868 -4.552 1.00 97.69 98 ASP A O 1
ATOM 785 N N . GLY A 1 99 ? -1.334 -10.367 -3.485 1.00 95.88 99 GLY A N 1
ATOM 786 C CA . GLY A 1 99 ? -0.722 -9.508 -4.497 1.00 95.88 99 GLY A CA 1
ATOM 787 C C . GLY A 1 99 ? -0.838 -8.015 -4.168 1.00 95.88 99 GLY A C 1
ATOM 788 O O . GLY A 1 99 ? -0.135 -7.206 -4.767 1.00 95.88 99 GLY A O 1
ATOM 789 N N . THR A 1 100 ? -1.641 -7.655 -3.173 1.00 98.44 100 THR A N 1
ATOM 790 C CA . THR A 1 100 ? -1.499 -6.412 -2.404 1.00 98.44 100 THR A CA 1
ATOM 791 C C . THR A 1 100 ? -1.046 -6.738 -0.982 1.00 98.44 100 THR A C 1
ATOM 793 O O . THR A 1 100 ? -1.131 -7.899 -0.565 1.00 98.44 100 THR A O 1
ATOM 796 N N . LEU A 1 101 ? -0.594 -5.734 -0.228 1.00 98.81 101 LEU A N 1
ATOM 797 C CA . LEU A 1 101 ? -0.454 -5.835 1.224 1.00 98.81 101 LEU A CA 1
ATOM 798 C C . LEU A 1 101 ? -1.663 -5.169 1.878 1.00 98.81 101 LEU A C 1
ATOM 800 O O . LEU A 1 101 ? -1.838 -3.963 1.758 1.00 98.81 101 LEU A O 1
ATOM 804 N N . THR A 1 102 ? -2.497 -5.939 2.574 1.00 98.88 102 THR A N 1
ATOM 805 C CA . THR A 1 102 ? -3.607 -5.395 3.367 1.00 98.88 102 THR A CA 1
ATOM 806 C C . THR A 1 102 ? -3.311 -5.549 4.858 1.00 98.88 102 THR A C 1
ATOM 808 O O . THR A 1 102 ? -3.116 -6.670 5.332 1.00 98.88 102 THR A O 1
ATOM 811 N N . LEU A 1 103 ? -3.319 -4.436 5.588 1.00 98.75 103 LEU A N 1
ATOM 812 C CA . LEU A 1 103 ? -3.112 -4.340 7.031 1.00 98.75 103 LEU A CA 1
ATOM 813 C C . LEU A 1 103 ? -4.421 -3.883 7.678 1.00 98.75 103 LEU A C 1
ATOM 815 O O . LEU A 1 103 ? -4.901 -2.786 7.409 1.00 98.75 103 LEU A O 1
ATOM 819 N N . GLU A 1 104 ? -5.019 -4.740 8.501 1.00 98.75 104 GLU A N 1
ATOM 820 C CA . GLU A 1 104 ? -6.221 -4.421 9.275 1.00 98.75 104 GLU A CA 1
ATOM 821 C C . GLU A 1 104 ? -5.809 -4.064 10.702 1.00 98.75 104 GLU A C 1
ATOM 823 O O . GLU A 1 104 ? -5.198 -4.882 11.403 1.00 98.75 104 GLU A O 1
ATOM 828 N N . THR A 1 105 ? -6.165 -2.861 11.135 1.00 98.50 105 THR A N 1
ATOM 829 C CA . THR A 1 105 ? -5.834 -2.304 12.443 1.00 98.50 105 THR A CA 1
ATOM 830 C C . THR A 1 105 ? -7.103 -1.869 13.186 1.00 98.50 105 THR A C 1
ATOM 832 O O . THR A 1 105 ? -8.187 -1.718 12.610 1.00 98.50 105 THR A O 1
ATOM 835 N N . GLU A 1 106 ? -6.983 -1.690 14.499 1.00 97.69 106 GLU A N 1
ATOM 836 C CA . GLU A 1 106 ? -8.044 -1.135 15.342 1.00 97.69 106 GLU A CA 1
ATOM 837 C C . GLU A 1 106 ? -7.502 -0.002 16.215 1.00 97.69 106 GLU A C 1
ATOM 839 O O . GLU A 1 106 ? -6.366 -0.065 16.685 1.00 97.69 106 GLU A O 1
ATOM 844 N N . ALA A 1 107 ? -8.334 1.007 16.475 1.00 96.75 107 ALA A N 1
ATOM 845 C CA . ALA A 1 107 ? -8.020 2.093 17.399 1.00 96.75 107 ALA A CA 1
ATOM 846 C C . ALA A 1 107 ? -9.293 2.734 17.964 1.00 96.75 107 ALA A C 1
ATOM 848 O O . ALA A 1 107 ? -10.091 3.283 17.214 1.00 96.75 107 ALA A O 1
ATOM 849 N N . ASP A 1 108 ? -9.497 2.687 19.284 1.00 93.31 108 ASP A N 1
ATOM 850 C CA . ASP A 1 108 ? -10.568 3.421 19.987 1.00 93.31 108 ASP A CA 1
ATOM 851 C C . ASP A 1 108 ? -11.979 3.318 19.357 1.00 93.31 108 ASP A C 1
ATOM 853 O O . ASP A 1 108 ? -12.751 4.277 19.330 1.00 93.31 108 ASP A O 1
ATOM 857 N N . GLY A 1 109 ? -12.347 2.129 18.868 1.00 96.44 109 GLY A N 1
ATOM 858 C CA . GLY A 1 109 ? -13.639 1.883 18.213 1.00 96.44 109 GLY A CA 1
ATOM 859 C C . GLY A 1 109 ? -13.651 2.144 16.704 1.00 96.44 109 GLY A C 1
ATOM 860 O O . GLY A 1 109 ? -14.682 1.940 16.074 1.00 96.44 109 GLY A O 1
ATOM 861 N N . LEU A 1 110 ? -12.527 2.534 16.109 1.00 98.56 110 LEU A N 1
ATOM 862 C CA . LEU A 1 110 ? -12.311 2.544 14.666 1.00 98.56 110 LEU A CA 1
ATOM 863 C C . LEU A 1 110 ? -11.709 1.211 14.217 1.00 98.56 110 LEU A C 1
ATOM 865 O O . LEU A 1 110 ? -10.778 0.708 14.846 1.00 98.56 110 LEU A O 1
ATOM 869 N N . ALA A 1 111 ? -12.220 0.667 13.115 1.00 98.75 111 ALA A N 1
ATOM 870 C CA . ALA A 1 111 ? -11.522 -0.342 12.324 1.00 98.75 111 ALA A CA 1
ATOM 871 C C . ALA A 1 111 ? -10.929 0.343 11.094 1.00 98.75 111 ALA A C 1
ATOM 873 O O . ALA A 1 111 ? -11.662 0.994 10.343 1.00 98.75 111 ALA A O 1
ATOM 874 N N . ILE A 1 112 ? -9.619 0.211 10.907 1.00 98.81 112 ILE A N 1
ATOM 875 C CA . ILE A 1 112 ? -8.885 0.855 9.821 1.00 98.81 112 ILE A CA 1
ATOM 876 C C . ILE A 1 112 ? -8.244 -0.240 8.967 1.00 98.81 112 ILE A C 1
ATOM 878 O O . ILE A 1 112 ? -7.842 -1.299 9.448 1.00 98.81 112 ILE A O 1
ATOM 882 N N . THR A 1 113 ? -8.252 -0.053 7.655 1.00 98.88 113 THR A N 1
ATOM 883 C CA . THR A 1 113 ? -7.633 -0.980 6.710 1.00 98.88 113 THR A CA 1
ATOM 884 C C . THR A 1 113 ? -6.765 -0.196 5.753 1.00 98.88 113 THR A C 1
ATOM 886 O O . THR A 1 113 ? -7.296 0.607 4.991 1.00 98.88 113 THR A O 1
ATOM 889 N N . HIS A 1 114 ? -5.465 -0.476 5.767 1.00 98.81 114 HIS A N 1
ATOM 890 C CA . HIS A 1 114 ? -4.494 0.045 4.811 1.00 98.81 114 HIS A CA 1
ATOM 891 C C . HIS A 1 114 ? -4.268 -1.013 3.742 1.00 98.81 114 HIS A C 1
ATOM 893 O O . HIS A 1 114 ? -3.944 -2.160 4.062 1.00 98.81 114 HIS A O 1
ATOM 899 N N . ARG A 1 115 ? -4.452 -0.661 2.470 1.00 98.88 115 ARG A N 1
ATOM 900 C CA . ARG A 1 115 ? -4.115 -1.537 1.347 1.00 98.88 115 ARG A CA 1
ATOM 901 C C . ARG A 1 115 ? -3.052 -0.886 0.482 1.00 98.88 115 ARG A C 1
ATOM 903 O O . ARG A 1 115 ? -3.361 0.032 -0.268 1.00 98.88 115 ARG A O 1
ATOM 910 N N . CYS A 1 116 ? -1.839 -1.414 0.553 1.00 98.88 116 CYS A N 1
ATOM 911 C CA . CYS A 1 116 ? -0.673 -0.916 -0.161 1.00 98.88 116 CYS A CA 1
ATOM 912 C C . CYS A 1 116 ? -0.436 -1.726 -1.443 1.00 98.88 116 CYS A C 1
ATOM 914 O O . CYS A 1 116 ? -0.495 -2.964 -1.429 1.00 98.88 116 CYS A O 1
ATOM 916 N N . PHE A 1 117 ? -0.175 -1.037 -2.552 1.00 98.75 117 PHE A N 1
ATOM 917 C CA . PHE A 1 117 ? 0.118 -1.647 -3.850 1.00 98.75 117 PHE A CA 1
ATOM 918 C C . PHE A 1 117 ? 0.774 -0.631 -4.800 1.00 98.75 117 PHE A C 1
ATOM 920 O O . PHE A 1 117 ? 0.422 0.544 -4.774 1.00 98.75 117 PHE A O 1
ATOM 927 N N . PRO A 1 118 ? 1.695 -1.053 -5.679 1.00 98.12 118 PRO A N 1
ATOM 928 C CA . PRO A 1 118 ? 2.238 -0.187 -6.718 1.00 98.12 118 PRO A CA 1
ATOM 929 C C . PRO A 1 118 ? 1.273 -0.068 -7.905 1.00 98.12 118 PRO A C 1
ATOM 931 O O . PRO A 1 118 ? 0.476 -0.980 -8.164 1.00 98.12 118 PRO A O 1
ATOM 934 N N . SER A 1 119 ? 1.413 1.005 -8.685 1.00 98.25 119 SER A N 1
ATOM 935 C CA . SER A 1 119 ? 0.910 1.040 -10.060 1.00 98.25 119 SER A CA 1
ATOM 936 C C . SER 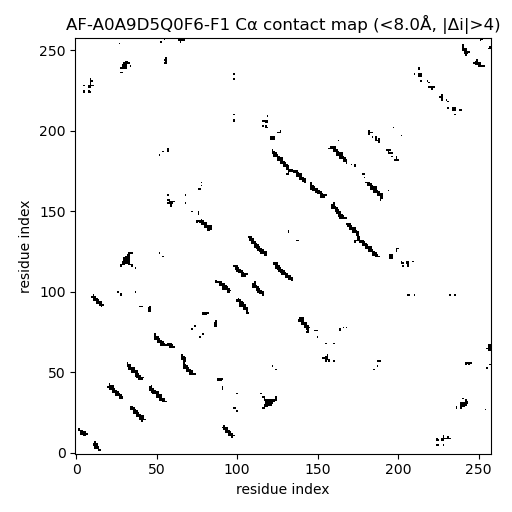A 1 119 ? 1.504 -0.110 -10.868 1.00 98.25 119 SER A C 1
ATOM 938 O O . SER A 1 119 ? 2.647 -0.520 -10.657 1.00 98.25 119 SER A O 1
ATOM 940 N N . THR A 1 120 ? 0.758 -0.612 -11.849 1.00 96.56 120 THR A N 1
ATOM 941 C CA . THR A 1 120 ? 1.305 -1.570 -12.816 1.00 96.56 120 THR A CA 1
ATOM 942 C C . THR A 1 120 ? 2.141 -0.902 -13.903 1.00 96.56 120 THR A C 1
ATOM 944 O O . THR A 1 120 ? 2.958 -1.585 -14.518 1.00 96.56 120 THR A O 1
ATOM 947 N N . GLU A 1 121 ? 1.956 0.399 -14.140 1.00 96.00 121 GLU A N 1
ATOM 948 C CA . GLU A 1 121 ? 2.557 1.123 -15.270 1.00 96.00 121 GLU A CA 1
ATOM 949 C C . GLU A 1 121 ? 3.279 2.404 -14.831 1.00 96.00 121 GLU A C 1
ATOM 951 O O . GLU A 1 121 ? 4.425 2.624 -15.222 1.00 96.00 121 GLU A O 1
ATOM 956 N N . LEU A 1 122 ? 2.647 3.211 -13.981 1.00 97.75 122 LEU A N 1
ATOM 957 C CA . LEU A 1 122 ? 3.104 4.546 -13.606 1.00 97.75 122 LEU A CA 1
ATOM 958 C C . LEU A 1 122 ? 4.251 4.514 -12.583 1.00 97.75 122 LEU A C 1
ATOM 960 O O . LEU A 1 122 ? 4.477 3.528 -11.877 1.00 97.75 122 LEU A O 1
ATOM 964 N N . ARG A 1 123 ? 4.955 5.645 -12.446 1.00 97.50 123 ARG A N 1
ATOM 965 C CA . ARG A 1 123 ? 5.900 5.904 -11.342 1.00 97.50 123 ARG A CA 1
ATOM 966 C C . ARG A 1 123 ? 5.147 6.318 -10.071 1.00 97.50 123 ARG A C 1
ATOM 968 O O . ARG A 1 123 ? 5.404 7.382 -9.512 1.00 97.50 123 ARG A O 1
ATOM 975 N N . ALA A 1 124 ? 4.204 5.487 -9.635 1.00 98.44 124 ALA A N 1
ATOM 976 C CA . ALA A 1 124 ? 3.353 5.771 -8.488 1.00 98.44 124 ALA A CA 1
ATOM 977 C C . ALA A 1 124 ? 3.079 4.517 -7.649 1.00 98.44 124 ALA A C 1
ATOM 979 O O . ALA A 1 124 ? 2.707 3.471 -8.182 1.00 98.44 124 ALA A O 1
ATOM 980 N N . SER A 1 125 ? 3.216 4.642 -6.333 1.00 98.56 125 SER A N 1
ATOM 981 C CA . SER A 1 125 ? 2.748 3.655 -5.357 1.00 98.56 125 SER A CA 1
ATOM 982 C C . SER A 1 125 ? 1.513 4.171 -4.643 1.00 98.56 125 SER A C 1
ATOM 984 O O . SER A 1 125 ? 1.379 5.375 -4.452 1.00 98.56 125 SER A O 1
ATOM 986 N N . TYR A 1 126 ? 0.625 3.276 -4.229 1.00 98.88 126 TYR A N 1
ATOM 987 C CA . TYR A 1 126 ? -0.650 3.646 -3.636 1.00 98.88 126 TYR A CA 1
ATOM 988 C C . TYR A 1 126 ? -0.877 3.000 -2.278 1.00 98.88 126 TYR A C 1
ATOM 990 O O . TYR A 1 126 ? -0.459 1.869 -2.009 1.00 98.88 126 TYR A O 1
ATOM 998 N N . GLU A 1 127 ? -1.642 3.713 -1.463 1.00 98.75 127 GLU A N 1
ATOM 999 C CA . GLU A 1 127 ? -2.271 3.200 -0.259 1.00 98.75 127 GLU A CA 1
ATOM 1000 C C . GLU A 1 127 ? -3.753 3.589 -0.283 1.00 98.75 127 GLU A C 1
ATOM 1002 O O . GLU A 1 127 ? -4.101 4.765 -0.358 1.00 98.75 127 GLU A O 1
ATOM 1007 N N . LEU A 1 128 ? -4.647 2.600 -0.259 1.00 98.75 128 LEU A N 1
ATOM 1008 C CA . LEU A 1 128 ? -6.085 2.824 -0.130 1.00 98.75 128 LEU A CA 1
ATOM 1009 C C . LEU A 1 128 ? -6.493 2.553 1.317 1.00 98.75 128 LEU A C 1
ATOM 1011 O O . LEU A 1 128 ? -6.355 1.421 1.793 1.00 98.75 128 LEU A O 1
ATOM 1015 N N . VAL A 1 129 ? -7.009 3.575 1.996 1.00 98.88 129 VAL A N 1
ATOM 1016 C CA . VAL A 1 129 ? -7.350 3.517 3.418 1.00 98.88 129 VAL A CA 1
ATOM 1017 C C . VAL A 1 129 ? -8.860 3.533 3.595 1.00 98.88 129 VAL A C 1
ATOM 1019 O O . VAL A 1 129 ? -9.557 4.386 3.050 1.00 98.88 129 VAL A O 1
ATOM 1022 N N . SER A 1 130 ? -9.376 2.590 4.378 1.00 98.81 130 SER A N 1
ATOM 1023 C CA . SER A 1 130 ? -10.782 2.531 4.782 1.00 98.81 130 SER A CA 1
ATOM 1024 C C . SER A 1 130 ? -10.887 2.648 6.294 1.00 98.81 130 SER A C 1
ATOM 1026 O O . SER A 1 130 ? -10.284 1.851 7.005 1.00 98.81 130 SER A O 1
ATOM 1028 N N . VAL A 1 131 ? -11.704 3.576 6.785 1.00 98.88 131 VAL A N 1
ATOM 1029 C CA . VAL A 1 131 ? -11.953 3.804 8.214 1.00 98.88 131 VAL A CA 1
ATOM 1030 C C . VAL A 1 131 ? -13.431 3.590 8.498 1.00 98.88 131 VAL A C 1
ATOM 1032 O O . VAL A 1 131 ? -14.271 4.272 7.920 1.00 98.88 131 VAL A O 1
ATOM 1035 N N . THR A 1 132 ? -13.760 2.659 9.391 1.00 98.81 132 THR A N 1
ATOM 1036 C CA . THR A 1 132 ? -15.139 2.386 9.825 1.00 98.81 132 THR A CA 1
ATOM 1037 C C . THR A 1 132 ? -15.299 2.689 11.306 1.00 98.81 132 THR A C 1
ATOM 1039 O O . THR A 1 132 ? -14.508 2.214 12.123 1.00 98.81 132 THR A O 1
ATOM 1042 N N . ASN A 1 133 ? -16.334 3.447 11.668 1.00 98.69 133 ASN A N 1
ATOM 1043 C CA . ASN A 1 133 ? -16.659 3.713 13.066 1.00 98.69 133 ASN A CA 1
ATOM 1044 C C . ASN A 1 133 ? -17.495 2.568 13.657 1.00 98.69 133 ASN A C 1
ATOM 1046 O O . ASN A 1 133 ? -18.711 2.530 13.510 1.00 98.69 133 ASN A O 1
ATOM 1050 N N . ASN A 1 134 ? -16.851 1.648 14.369 1.00 98.19 134 ASN A N 1
ATOM 1051 C CA . ASN A 1 134 ? -17.517 0.587 15.134 1.00 98.19 134 ASN A CA 1
ATOM 1052 C C . ASN A 1 134 ? -17.897 1.033 16.563 1.00 98.19 134 ASN A C 1
ATOM 1054 O O . ASN A 1 134 ? -18.403 0.237 17.360 1.00 98.19 134 ASN A O 1
ATOM 1058 N N . GLY A 1 135 ? -17.619 2.289 16.921 1.00 96.62 135 GLY A N 1
ATOM 1059 C CA . GLY A 1 135 ? -18.015 2.903 18.178 1.00 96.62 135 GLY A CA 1
ATOM 1060 C C . GLY A 1 135 ? -19.466 3.389 18.165 1.00 96.62 135 GLY A C 1
ATOM 1061 O O . GLY A 1 135 ? -20.112 3.500 17.133 1.00 96.62 135 GLY A O 1
ATOM 1062 N N . LYS A 1 136 ? -19.981 3.736 19.349 1.00 96.25 136 LYS A N 1
ATOM 1063 C CA . LYS A 1 136 ? -21.375 4.196 19.536 1.00 96.25 136 LYS A CA 1
ATOM 1064 C C . LYS A 1 136 ? -21.577 5.706 19.401 1.00 96.25 136 LYS A C 1
ATOM 1066 O O . LYS A 1 136 ? -22.650 6.220 19.705 1.00 96.25 136 LYS A O 1
ATOM 1071 N N . LYS A 1 137 ? -20.511 6.453 19.123 1.00 96.81 137 LYS A N 1
ATOM 1072 C CA . LYS A 1 137 ? -20.533 7.918 19.065 1.00 96.81 137 LYS A CA 1
ATOM 1073 C C . LYS A 1 137 ? -19.974 8.360 17.731 1.00 96.81 137 LYS A C 1
ATOM 1075 O O . LYS A 1 137 ? -18.984 7.789 17.281 1.00 96.81 137 LYS A O 1
ATOM 1080 N N . ALA A 1 138 ? -20.565 9.412 17.176 1.00 98.19 138 ALA A N 1
ATOM 1081 C CA . ALA A 1 138 ? -20.014 10.092 16.021 1.00 98.19 138 ALA A CA 1
ATOM 1082 C C . ALA A 1 138 ? -18.566 10.527 16.286 1.00 98.19 138 ALA A C 1
ATOM 1084 O O . ALA A 1 138 ? -18.242 11.024 17.373 1.00 98.19 138 ALA A O 1
ATOM 1085 N N . VAL A 1 139 ? -17.709 10.360 15.285 1.00 98.31 139 VAL A N 1
ATOM 1086 C CA . VAL A 1 139 ? -16.296 10.739 15.336 1.00 98.31 139 VAL A CA 1
ATOM 1087 C C . VAL A 1 139 ? -15.935 11.532 14.093 1.00 98.31 139 VAL A C 1
ATOM 1089 O O . VAL A 1 139 ? -16.247 11.141 12.973 1.00 98.31 139 VAL A O 1
ATOM 1092 N N . THR A 1 140 ? -15.283 12.674 14.287 1.00 98.69 140 THR A N 1
ATOM 1093 C CA . THR A 1 140 ? -14.789 13.491 13.176 1.00 98.69 140 THR A CA 1
ATOM 1094 C C . THR A 1 140 ? -13.353 13.113 12.869 1.00 98.69 140 THR A C 1
ATOM 1096 O O . THR A 1 140 ? -12.495 13.239 13.743 1.00 98.69 140 THR A O 1
ATOM 1099 N N . LEU A 1 141 ? -13.103 12.691 11.636 1.00 98.69 141 LEU A N 1
ATOM 1100 C CA . LEU A 1 141 ? -11.778 12.445 11.091 1.00 98.69 141 LEU A CA 1
ATOM 1101 C C . LEU A 1 141 ? -11.234 13.722 10.446 1.00 98.69 141 LEU A C 1
ATOM 1103 O O . LEU A 1 141 ? -11.964 14.490 9.818 1.00 98.69 141 LEU A O 1
ATOM 1107 N N . SER A 1 142 ? -9.940 13.946 10.619 1.00 98.50 142 SER A N 1
ATOM 1108 C CA . SER A 1 142 ? -9.136 14.955 9.922 1.00 98.50 142 SER A CA 1
ATOM 1109 C C . SER A 1 142 ? -7.719 14.414 9.746 1.00 98.50 142 SER A C 1
ATOM 1111 O O . SER A 1 142 ? -7.392 13.398 10.355 1.00 98.50 142 SER A O 1
ATOM 1113 N N . PHE A 1 143 ? -6.885 15.077 8.949 1.00 98.44 143 PHE A N 1
ATOM 1114 C CA . PHE A 1 143 ? -5.587 14.541 8.534 1.00 98.44 143 PHE A CA 1
ATOM 1115 C C . PHE A 1 143 ? -4.460 15.539 8.803 1.00 98.44 143 PHE A C 1
ATOM 1117 O O . PHE A 1 143 ? -4.692 16.748 8.872 1.00 98.44 143 PHE A O 1
ATOM 1124 N N . THR A 1 144 ? -3.250 15.027 9.027 1.00 98.00 144 THR A N 1
ATOM 1125 C CA . THR A 1 144 ? -2.084 15.829 9.436 1.00 98.00 144 THR A CA 1
ATOM 1126 C C . THR A 1 144 ? -1.450 16.643 8.311 1.00 98.00 144 THR A C 1
ATOM 1128 O O . THR A 1 144 ? -0.699 17.575 8.600 1.00 98.00 144 THR A O 1
ATOM 1131 N N . THR A 1 145 ? -1.739 16.312 7.055 1.00 98.38 145 THR A N 1
ATOM 1132 C CA . THR A 1 145 ? -1.120 16.900 5.862 1.00 98.38 145 THR A CA 1
ATOM 1133 C C . THR A 1 145 ? -2.149 17.605 4.971 1.00 98.38 145 THR A C 1
ATOM 1135 O O . THR A 1 145 ? -3.341 17.300 5.052 1.00 98.38 145 THR A O 1
ATOM 1138 N N . PRO A 1 146 ? -1.720 18.567 4.133 1.00 98.12 146 PRO A N 1
ATOM 1139 C CA . PRO A 1 146 ? -2.504 19.000 2.975 1.00 98.12 146 PRO A CA 1
ATOM 1140 C C . PRO A 1 146 ? -2.560 17.901 1.899 1.00 98.12 146 PRO A C 1
ATOM 1142 O O . PRO A 1 146 ? -1.748 16.982 1.924 1.00 98.12 146 PRO A O 1
ATOM 1145 N N . GLU A 1 147 ? -3.471 18.053 0.931 1.00 98.19 147 GLU A N 1
ATOM 1146 C CA . GLU A 1 147 ? -3.698 17.108 -0.182 1.00 98.19 147 GLU A CA 1
ATOM 1147 C C . GLU A 1 147 ? -2.454 16.826 -1.036 1.00 98.19 147 GLU A C 1
ATOM 1149 O O . GLU A 1 147 ? -2.353 15.748 -1.608 1.00 98.19 147 GLU A O 1
ATOM 1154 N N . GLU A 1 148 ? -1.512 17.771 -1.115 1.00 98.38 148 GLU A N 1
ATOM 1155 C CA . GLU A 1 148 ? -0.245 17.643 -1.838 1.00 98.38 148 GLU A CA 1
ATOM 1156 C C . GLU A 1 148 ? 0.924 17.977 -0.909 1.00 98.38 148 GLU A C 1
ATOM 1158 O O . GLU A 1 148 ? 0.981 19.051 -0.300 1.00 98.38 148 GLU A O 1
ATOM 1163 N N . VAL A 1 149 ? 1.880 17.055 -0.822 1.00 98.62 149 VAL A N 1
ATOM 1164 C CA . VAL A 1 149 ? 3.056 17.162 0.036 1.00 98.62 149 VAL A CA 1
ATOM 1165 C C . VAL A 1 149 ? 4.313 16.910 -0.784 1.00 98.62 149 VAL A C 1
ATOM 1167 O O . VAL A 1 149 ? 4.577 15.795 -1.231 1.00 98.62 149 VAL A O 1
ATOM 1170 N N . PHE A 1 150 ? 5.144 17.941 -0.920 1.00 98.44 150 PHE A N 1
ATOM 1171 C CA . PHE A 1 150 ? 6.506 17.783 -1.418 1.00 98.44 150 PHE A CA 1
ATOM 1172 C C . PHE A 1 150 ? 7.359 17.043 -0.381 1.00 98.44 150 PHE A C 1
ATOM 1174 O O . PHE A 1 150 ? 7.480 17.499 0.759 1.00 98.44 150 PHE A O 1
ATOM 1181 N N . VAL A 1 151 ? 7.965 15.920 -0.775 1.00 98.38 151 VAL A N 1
ATOM 1182 C CA . VAL A 1 151 ? 8.761 15.079 0.133 1.00 98.38 151 VAL A CA 1
ATOM 1183 C C . VAL A 1 151 ? 10.247 15.369 -0.014 1.00 98.38 151 VAL A C 1
ATOM 1185 O O . VAL A 1 151 ? 10.931 15.641 0.972 1.00 98.38 151 VAL A O 1
ATOM 1188 N N . HIS A 1 152 ? 10.769 15.284 -1.239 1.00 98.25 152 HIS A N 1
ATOM 1189 C CA . HIS A 1 152 ? 12.208 15.333 -1.476 1.00 98.25 152 HIS A CA 1
ATOM 1190 C C . HIS A 1 152 ? 12.550 15.652 -2.935 1.00 98.25 152 HIS A C 1
ATOM 1192 O O . HIS A 1 152 ? 11.831 15.248 -3.848 1.00 98.25 152 HIS A O 1
ATOM 1198 N N . GLU A 1 153 ? 13.712 16.275 -3.154 1.00 96.88 153 GLU A N 1
ATOM 1199 C CA . GLU A 1 153 ? 14.347 16.383 -4.467 1.00 96.88 153 GLU A CA 1
ATOM 1200 C C . GLU A 1 153 ? 15.836 16.036 -4.415 1.00 96.88 153 GLU A C 1
ATOM 1202 O O . GLU A 1 153 ? 16.525 16.309 -3.433 1.00 96.88 153 GLU A O 1
ATOM 1207 N N . GLU A 1 154 ? 16.356 15.462 -5.497 1.00 95.19 154 GLU A N 1
ATOM 1208 C CA . GLU A 1 154 ? 17.786 15.186 -5.641 1.00 95.19 154 GLU A CA 1
ATOM 1209 C C . GLU A 1 154 ? 18.223 15.331 -7.101 1.00 95.19 154 GLU A C 1
ATOM 1211 O O . GLU A 1 154 ? 17.498 14.959 -8.024 1.00 95.19 154 GLU A O 1
ATOM 1216 N N . MET A 1 155 ? 19.436 15.842 -7.334 1.00 94.69 155 MET A N 1
ATOM 1217 C CA . MET A 1 155 ? 20.014 15.866 -8.677 1.00 94.69 155 MET A CA 1
ATOM 1218 C C . MET A 1 155 ? 20.329 14.440 -9.144 1.00 94.69 155 MET A C 1
ATOM 1220 O O . MET A 1 155 ? 21.242 13.794 -8.631 1.00 94.69 155 MET A O 1
ATOM 1224 N N . GLY A 1 156 ? 19.601 13.977 -10.158 1.00 91.62 156 GLY A N 1
ATOM 1225 C CA . GLY A 1 156 ? 19.855 12.727 -10.856 1.00 91.62 156 GLY A CA 1
ATOM 1226 C C . GLY A 1 156 ? 20.628 12.911 -12.162 1.00 91.62 156 GLY A C 1
ATOM 1227 O O . GLY A 1 156 ? 20.947 14.012 -12.605 1.00 91.62 156 GLY A O 1
ATOM 1228 N N . ALA A 1 157 ? 20.905 11.797 -12.829 1.00 89.25 157 ALA A N 1
ATOM 1229 C CA . ALA A 1 157 ? 21.625 11.744 -14.094 1.00 89.25 157 ALA A CA 1
ATOM 1230 C C . ALA A 1 157 ? 20.829 12.308 -15.286 1.00 89.25 157 ALA A C 1
ATOM 1232 O O . ALA A 1 157 ? 21.422 12.627 -16.316 1.00 89.25 157 ALA A O 1
ATOM 1233 N N . MET A 1 158 ? 19.504 12.425 -15.147 1.00 88.19 158 MET A N 1
ATOM 1234 C CA . MET A 1 158 ? 18.585 12.926 -16.181 1.00 88.19 158 MET A CA 1
ATOM 1235 C C . MET A 1 158 ? 17.911 14.253 -15.803 1.00 88.19 158 MET A C 1
ATOM 1237 O O . MET A 1 158 ? 17.108 14.771 -16.571 1.00 88.19 158 MET A O 1
ATOM 1241 N N . GLY A 1 159 ? 18.250 14.818 -14.643 1.00 93.62 159 GLY A N 1
ATOM 1242 C CA . GLY A 1 159 ? 17.612 16.008 -14.088 1.00 93.62 159 GLY A CA 1
ATOM 1243 C C . GLY A 1 159 ? 17.305 15.841 -12.604 1.00 93.62 159 GLY A C 1
ATOM 1244 O O . GLY A 1 159 ? 17.646 14.826 -11.995 1.00 93.62 159 GLY A O 1
ATOM 1245 N N . ILE A 1 160 ? 16.665 16.851 -12.020 1.00 96.56 160 ILE A N 1
ATOM 1246 C CA . ILE A 1 160 ? 16.223 16.809 -10.624 1.00 96.56 160 ILE A CA 1
ATOM 1247 C C . ILE A 1 160 ? 15.069 15.809 -10.522 1.00 96.56 160 ILE A C 1
ATOM 1249 O O . ILE A 1 160 ? 14.055 15.984 -11.193 1.00 96.56 160 ILE A O 1
ATOM 1253 N N . CYS A 1 161 ? 15.249 14.759 -9.724 1.00 97.31 161 CYS A N 1
ATOM 1254 C CA . CYS A 1 161 ? 14.208 13.795 -9.383 1.00 97.31 161 CYS A CA 1
ATOM 1255 C C . CYS A 1 161 ? 13.432 14.321 -8.175 1.00 97.31 161 CYS A C 1
ATOM 1257 O O . CYS A 1 161 ? 14.058 14.783 -7.222 1.00 97.31 161 CYS A O 1
ATOM 1259 N N . ILE A 1 162 ? 12.107 14.235 -8.209 1.00 98.12 162 ILE A N 1
ATOM 1260 C CA . ILE A 1 162 ? 11.197 14.728 -7.172 1.00 98.12 162 ILE A CA 1
ATOM 1261 C C . ILE A 1 162 ? 10.308 13.577 -6.704 1.00 98.12 162 ILE A C 1
ATOM 1263 O O . ILE A 1 162 ? 9.843 12.793 -7.534 1.00 98.12 162 ILE A O 1
ATOM 1267 N N . THR A 1 163 ? 10.082 13.498 -5.390 1.00 98.56 163 THR A N 1
ATOM 1268 C CA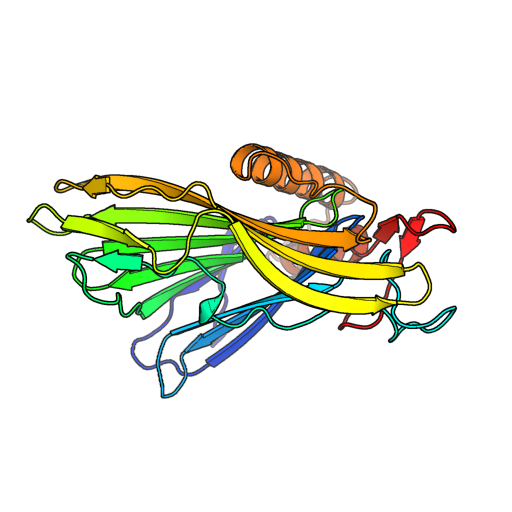 . THR A 1 163 ? 9.036 12.667 -4.777 1.00 98.56 163 THR A CA 1
ATOM 1269 C C . THR A 1 163 ? 7.990 13.548 -4.112 1.00 98.56 163 THR A C 1
ATOM 1271 O O . THR A 1 163 ? 8.332 14.446 -3.335 1.00 98.56 163 THR A O 1
ATOM 1274 N N . GLU A 1 164 ? 6.725 13.238 -4.368 1.00 98.69 164 GLU A N 1
ATOM 1275 C CA . GLU A 1 164 ? 5.555 13.921 -3.813 1.00 98.69 164 GLU A CA 1
ATOM 1276 C C . GLU A 1 164 ? 4.512 12.894 -3.356 1.00 98.69 164 GLU A C 1
ATOM 1278 O O . GLU A 1 164 ? 4.395 11.811 -3.941 1.00 98.69 164 GLU A O 1
ATOM 1283 N N . VAL A 1 165 ? 3.752 13.245 -2.318 1.00 98.81 165 VAL A N 1
ATOM 1284 C CA . VAL A 1 165 ? 2.606 12.476 -1.817 1.00 98.81 165 VAL A CA 1
ATOM 1285 C C . VAL A 1 165 ? 1.329 13.267 -2.077 1.00 98.81 165 VAL A C 1
ATOM 1287 O O . VAL A 1 165 ? 1.250 14.442 -1.724 1.00 98.81 165 VAL A O 1
ATOM 1290 N N . PHE A 1 166 ? 0.333 12.607 -2.662 1.00 98.81 166 PHE A N 1
ATOM 1291 C CA . PHE A 1 166 ? -0.995 13.149 -2.939 1.00 98.81 166 PHE A CA 1
ATOM 1292 C C . PHE A 1 166 ? -2.062 12.328 -2.218 1.00 98.81 166 PHE A C 1
ATOM 1294 O O . PHE A 1 166 ? -1.928 11.108 -2.128 1.00 98.81 166 PHE A O 1
ATOM 1301 N N . HIS A 1 167 ? -3.135 12.953 -1.738 1.00 98.62 167 HIS A N 1
ATOM 1302 C CA . HIS A 1 167 ? -4.291 12.230 -1.204 1.00 98.62 167 HIS A CA 1
ATOM 1303 C C . HIS A 1 167 ? -5.609 12.981 -1.410 1.00 98.62 167 HIS A C 1
ATOM 1305 O O . HIS A 1 167 ? -5.636 14.207 -1.438 1.00 98.62 167 HIS A O 1
ATOM 1311 N N . ASP A 1 168 ? -6.721 12.245 -1.457 1.00 98.31 168 ASP A N 1
ATOM 1312 C CA . ASP A 1 168 ? -8.089 12.792 -1.556 1.00 98.31 168 ASP A CA 1
ATOM 1313 C C . ASP A 1 168 ? -8.839 12.808 -0.205 1.00 98.31 168 ASP A C 1
ATOM 1315 O O . ASP A 1 168 ? -10.057 12.973 -0.146 1.00 98.31 168 ASP A O 1
ATOM 1319 N N . ALA A 1 169 ? -8.108 12.623 0.899 1.00 98.25 169 ALA A N 1
ATOM 1320 C CA . ALA A 1 169 ? -8.663 12.615 2.248 1.00 98.25 169 ALA A CA 1
ATOM 1321 C C . ALA A 1 169 ? -9.246 13.982 2.663 1.00 98.25 169 ALA A C 1
ATOM 1323 O O . ALA A 1 169 ? -8.537 14.985 2.755 1.00 98.25 169 ALA A O 1
ATOM 1324 N N . GLU A 1 170 ? -10.528 13.997 3.018 1.00 97.94 170 GLU A N 1
ATOM 1325 C CA . GLU A 1 170 ? -11.286 15.171 3.441 1.00 97.94 170 GLU A CA 1
ATOM 1326 C C . GLU A 1 170 ? -11.790 15.019 4.878 1.00 97.94 170 GLU A C 1
ATOM 1328 O O . GLU A 1 170 ? -12.108 13.929 5.361 1.00 97.94 170 GLU A O 1
ATOM 1333 N N . LYS A 1 171 ? -11.935 16.146 5.582 1.00 98.44 171 LYS A N 1
ATOM 1334 C CA . LYS A 1 171 ? -12.534 16.148 6.918 1.00 98.44 171 LYS A CA 1
ATOM 1335 C C . LYS A 1 171 ? -13.976 15.629 6.856 1.00 98.44 171 LYS A C 1
ATOM 1337 O O . LYS A 1 171 ? -14.833 16.255 6.238 1.00 98.44 171 LYS A O 1
ATOM 1342 N N . VAL A 1 172 ? -14.264 14.565 7.600 1.00 98.69 172 VAL A N 1
ATOM 1343 C CA . VAL A 1 172 ? -15.567 13.882 7.591 1.00 98.69 172 VAL A CA 1
ATOM 1344 C C . VAL A 1 172 ? -15.995 13.499 9.005 1.00 98.69 172 VAL A C 1
ATOM 1346 O O . VAL A 1 172 ? -15.157 13.251 9.870 1.00 98.69 172 VAL A O 1
ATOM 1349 N N . THR A 1 173 ? -17.299 13.456 9.267 1.00 98.69 173 THR A N 1
ATOM 1350 C CA . THR A 1 173 ? -17.855 12.882 10.500 1.00 98.69 173 THR A CA 1
ATOM 1351 C C . THR A 1 173 ? -18.493 11.543 10.171 1.00 98.69 173 THR A C 1
ATOM 1353 O O . THR A 1 173 ? -19.322 11.484 9.272 1.00 98.69 173 THR A O 1
ATOM 1356 N N . LEU A 1 174 ? -18.092 10.500 10.897 1.00 98.62 174 LEU A N 1
ATOM 1357 C CA . LEU A 1 174 ? -18.628 9.148 10.785 1.00 98.62 174 LEU A CA 1
ATOM 1358 C C . LEU A 1 174 ? -19.562 8.851 11.956 1.00 98.62 174 LEU A C 1
ATOM 1360 O O . LEU A 1 174 ? -19.124 8.861 13.111 1.00 98.62 174 LEU A O 1
ATOM 1364 N N . GLU A 1 175 ? -20.819 8.543 11.663 1.00 98.62 175 GLU A N 1
ATOM 1365 C CA . GLU A 1 175 ? -21.768 7.945 12.606 1.00 98.62 175 GLU A CA 1
ATOM 1366 C C . GLU A 1 175 ? -21.453 6.457 12.856 1.00 98.62 175 GLU A C 1
ATOM 1368 O O . GLU A 1 175 ? -20.577 5.867 12.221 1.00 98.62 175 GLU A O 1
ATOM 1373 N N . GLU A 1 176 ? -22.143 5.834 13.818 1.00 98.38 176 GLU A N 1
ATOM 1374 C CA . GLU A 1 176 ? -21.992 4.399 14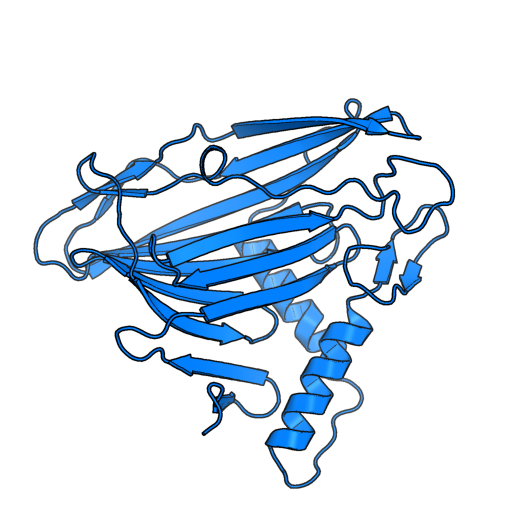.111 1.00 98.38 176 GLU A CA 1
ATOM 1375 C C . GLU A 1 176 ? -22.261 3.548 12.856 1.00 98.38 176 GLU A C 1
ATOM 1377 O O . GLU A 1 176 ? -23.335 3.605 12.258 1.00 98.38 176 GLU A O 1
ATOM 1382 N N . GLY A 1 177 ? -21.278 2.731 12.481 1.00 98.31 177 GLY A N 1
ATOM 1383 C CA . GLY A 1 177 ? -21.311 1.835 11.328 1.00 98.31 177 GLY A CA 1
ATOM 1384 C C . GLY A 1 177 ? -20.957 2.482 9.988 1.00 98.31 177 GLY A C 1
ATOM 1385 O O . GLY A 1 177 ? -20.913 1.769 8.986 1.00 98.31 177 GLY A O 1
ATOM 1386 N N . GLU A 1 178 ? -20.700 3.792 9.935 1.00 98.69 178 GLU A N 1
ATOM 1387 C CA . GLU A 1 178 ? -20.299 4.455 8.692 1.00 98.69 178 GLU A CA 1
ATOM 1388 C C . GLU A 1 178 ? -18.821 4.222 8.363 1.00 98.69 178 GLU A C 1
ATOM 1390 O O . GLU A 1 178 ? -17.964 4.123 9.249 1.00 98.69 178 GLU A O 1
ATOM 1395 N N . THR A 1 179 ? -18.532 4.172 7.061 1.00 98.75 179 THR A N 1
ATOM 1396 C CA . THR A 1 179 ? -17.194 3.955 6.505 1.00 98.75 179 THR A CA 1
ATOM 1397 C C . THR A 1 179 ? -16.802 5.116 5.597 1.00 98.75 179 THR A C 1
ATOM 1399 O O . THR A 1 179 ? -17.565 5.497 4.709 1.00 98.75 179 THR A O 1
ATOM 1402 N N . TYR A 1 180 ? -15.582 5.623 5.769 1.00 98.81 180 TYR A N 1
ATOM 1403 C CA . TYR A 1 180 ? -14.930 6.555 4.853 1.00 98.81 180 TYR A CA 1
ATOM 1404 C C . TYR A 1 180 ? -13.733 5.885 4.178 1.00 98.81 180 TYR A C 1
ATOM 1406 O O . TYR A 1 180 ? -13.011 5.125 4.820 1.00 98.81 180 TYR A O 1
ATOM 1414 N N . ILE A 1 181 ? -13.533 6.156 2.888 1.00 98.75 181 ILE A N 1
ATOM 1415 C CA . ILE A 1 181 ? -12.431 5.603 2.096 1.00 98.75 181 ILE A CA 1
ATOM 1416 C C . ILE A 1 181 ? -11.751 6.746 1.357 1.00 98.75 181 ILE A C 1
ATOM 1418 O O . ILE A 1 181 ? -12.437 7.494 0.661 1.00 98.75 181 ILE A O 1
ATOM 1422 N N . TYR A 1 182 ? -10.429 6.811 1.460 1.00 98.81 182 TYR A N 1
ATOM 1423 C CA . TYR A 1 182 ? -9.575 7.747 0.736 1.00 98.81 182 TYR A CA 1
ATOM 1424 C C . TYR A 1 182 ? -8.339 7.012 0.206 1.00 98.81 182 TYR A C 1
ATOM 1426 O O . TYR A 1 182 ? -7.992 5.926 0.680 1.00 98.81 182 TYR A O 1
ATOM 1434 N N . GLY A 1 183 ? -7.706 7.570 -0.814 1.00 98.69 183 GLY A N 1
ATOM 1435 C CA . GLY A 1 183 ? -6.500 7.049 -1.431 1.00 98.69 183 GLY A CA 1
ATOM 1436 C C . GLY A 1 183 ? -5.319 7.998 -1.276 1.00 98.69 183 GLY A C 1
ATOM 1437 O O . GLY A 1 183 ? -5.476 9.212 -1.161 1.00 98.69 183 GLY A O 1
ATOM 1438 N N . ILE A 1 184 ? -4.129 7.413 -1.276 1.00 98.88 184 ILE A N 1
ATOM 1439 C CA . ILE A 1 184 ? -2.841 8.093 -1.213 1.00 98.88 184 ILE A CA 1
ATOM 1440 C C . ILE A 1 184 ? -2.023 7.625 -2.416 1.00 98.88 184 ILE A C 1
ATOM 1442 O O . ILE A 1 184 ? -1.989 6.425 -2.694 1.00 98.88 184 ILE A O 1
ATOM 1446 N N . ALA A 1 185 ? -1.365 8.549 -3.110 1.00 98.81 185 ALA A N 1
ATOM 1447 C CA . ALA A 1 185 ? -0.428 8.281 -4.193 1.00 98.81 185 ALA A CA 1
ATOM 1448 C C . ALA A 1 185 ? 0.953 8.850 -3.844 1.00 98.81 185 ALA A C 1
ATOM 1450 O O . ALA A 1 185 ? 1.085 10.021 -3.502 1.00 98.81 185 ALA A O 1
ATOM 1451 N N . ILE A 1 186 ? 1.985 8.022 -3.948 1.00 98.81 186 ILE A N 1
ATOM 1452 C CA . ILE A 1 186 ? 3.389 8.361 -3.713 1.00 98.81 186 ILE A CA 1
ATOM 1453 C C . ILE A 1 186 ? 4.084 8.308 -5.067 1.00 98.81 186 ILE A C 1
ATOM 1455 O O . ILE A 1 186 ? 4.237 7.231 -5.644 1.00 98.81 186 ILE A O 1
ATOM 1459 N N . THR A 1 187 ? 4.482 9.460 -5.592 1.00 98.62 187 THR A N 1
ATOM 1460 C CA . THR A 1 187 ? 4.909 9.597 -6.991 1.00 98.62 187 THR A CA 1
ATOM 1461 C C . THR A 1 187 ? 6.386 9.934 -7.114 1.00 98.62 187 THR A C 1
ATOM 1463 O O . THR A 1 187 ? 6.972 10.525 -6.209 1.00 98.62 187 THR A O 1
ATOM 1466 N N . GLY A 1 188 ? 6.985 9.574 -8.249 1.00 97.94 188 GLY A N 1
ATOM 1467 C CA . GLY A 1 188 ? 8.339 9.969 -8.619 1.00 97.94 188 GLY A CA 1
ATOM 1468 C C . GLY A 1 188 ? 8.379 10.549 -10.028 1.00 97.94 188 GLY A C 1
ATOM 1469 O O . GLY A 1 188 ? 7.906 9.919 -10.974 1.00 97.94 188 GLY A O 1
ATOM 1470 N N . ARG A 1 189 ? 9.003 11.717 -10.202 1.00 97.50 189 ARG A N 1
ATOM 1471 C CA . ARG A 1 189 ? 9.132 12.380 -11.514 1.00 97.50 189 ARG A CA 1
ATOM 1472 C C . ARG A 1 189 ? 10.442 13.143 -11.674 1.00 97.50 189 ARG A C 1
ATOM 1474 O O . ARG A 1 189 ? 11.186 13.325 -10.713 1.00 97.50 189 ARG A O 1
ATOM 1481 N N . LEU A 1 190 ? 10.724 13.614 -12.885 1.00 97.31 190 LEU A N 1
ATOM 1482 C CA . LEU A 1 190 ? 11.693 14.684 -13.114 1.00 97.31 190 LEU A CA 1
ATOM 1483 C C . LEU A 1 190 ? 11.026 16.053 -12.919 1.00 97.31 190 LEU A C 1
ATOM 1485 O O . LEU A 1 190 ? 9.840 16.226 -13.180 1.00 97.31 190 LEU A O 1
ATOM 1489 N N . ALA A 1 191 ? 11.798 17.062 -12.522 1.00 97.19 191 ALA A N 1
ATOM 1490 C CA . ALA A 1 191 ? 11.284 18.409 -12.258 1.00 97.19 191 ALA A CA 1
ATOM 1491 C C . ALA A 1 191 ? 10.632 19.102 -13.471 1.00 97.19 191 ALA A C 1
ATOM 1493 O O . ALA A 1 191 ? 9.880 20.056 -13.297 1.00 97.19 191 ALA A O 1
ATOM 1494 N N . ASN A 1 192 ? 10.930 18.652 -14.694 1.00 96.31 192 ASN A N 1
ATOM 1495 C CA . ASN A 1 192 ? 10.335 19.148 -15.939 1.00 96.31 192 ASN A CA 1
ATOM 1496 C C . ASN A 1 192 ? 9.125 18.323 -16.417 1.00 96.31 192 ASN A C 1
ATOM 1498 O O . ASN A 1 192 ? 8.662 18.532 -17.538 1.00 96.31 192 ASN A O 1
ATOM 1502 N N . GLU A 1 193 ? 8.671 17.368 -15.612 1.00 97.00 193 GLU A N 1
ATOM 1503 C CA . GLU A 1 193 ? 7.471 16.563 -15.824 1.00 97.00 193 GLU A CA 1
ATOM 1504 C C . GLU A 1 193 ? 6.408 16.989 -14.807 1.00 97.00 193 GLU A C 1
ATOM 1506 O O . GLU A 1 193 ? 6.742 17.442 -13.710 1.00 97.00 193 GLU A O 1
ATOM 1511 N N . GLU A 1 194 ? 5.137 16.827 -15.157 1.00 95.81 194 GLU A N 1
ATOM 1512 C CA . GLU A 1 194 ? 4.044 16.950 -14.190 1.00 95.81 194 GLU A CA 1
ATOM 1513 C C . GLU A 1 194 ? 3.938 15.660 -13.357 1.00 95.81 194 GLU A C 1
ATOM 1515 O O . GLU A 1 194 ? 4.308 14.588 -13.853 1.00 95.81 194 GLU A O 1
ATOM 1520 N N . PRO A 1 195 ? 3.447 15.725 -12.106 1.00 94.25 195 PRO A N 1
ATOM 1521 C CA . PRO A 1 195 ? 3.059 14.533 -11.360 1.00 94.25 195 PRO A CA 1
ATOM 1522 C C . PRO A 1 195 ? 2.045 13.699 -12.148 1.00 94.25 195 PRO A C 1
ATOM 1524 O O . PRO A 1 195 ? 1.079 14.230 -12.695 1.00 94.25 195 PRO A O 1
ATOM 1527 N N . GLU A 1 196 ? 2.265 12.388 -12.196 1.00 96.19 196 GLU A N 1
ATOM 1528 C CA . GLU A 1 196 ? 1.415 11.449 -12.926 1.00 96.19 196 GLU A CA 1
ATOM 1529 C C . GLU A 1 196 ? 0.985 10.314 -11.995 1.00 96.19 196 GLU A C 1
ATOM 1531 O O . GLU A 1 196 ? 1.811 9.544 -11.498 1.00 96.19 196 GLU A O 1
ATOM 1536 N N . PHE A 1 197 ? -0.319 10.239 -11.749 1.00 97.75 197 PHE A N 1
ATOM 1537 C CA . PHE A 1 197 ? -0.991 9.184 -11.001 1.00 97.75 197 PHE A CA 1
ATOM 1538 C C . PHE A 1 197 ? -2.473 9.164 -11.393 1.00 97.75 197 PHE A C 1
ATOM 1540 O O . PHE A 1 197 ? -3.022 10.182 -11.818 1.00 97.75 197 PHE A O 1
ATOM 1547 N N . ASP A 1 198 ? -3.110 8.008 -11.243 1.00 97.81 198 ASP A N 1
ATOM 1548 C CA . ASP A 1 198 ? -4.531 7.803 -11.527 1.00 97.81 198 ASP A CA 1
ATOM 1549 C C . ASP A 1 198 ? -5.323 7.589 -10.227 1.00 97.81 198 ASP A C 1
ATOM 1551 O O . ASP A 1 198 ? -4.765 7.520 -9.129 1.00 97.81 198 ASP A O 1
ATOM 1555 N N . ASP A 1 199 ? -6.649 7.476 -10.349 1.00 97.56 199 ASP A N 1
ATOM 1556 C CA . ASP A 1 199 ? -7.530 7.132 -9.231 1.00 97.56 199 ASP A CA 1
ATOM 1557 C C . ASP A 1 199 ? -7.078 5.817 -8.547 1.00 97.56 199 ASP A C 1
ATOM 1559 O O . ASP A 1 199 ? -7.043 4.764 -9.199 1.00 97.56 199 ASP A O 1
ATOM 1563 N N . PRO A 1 200 ? -6.798 5.824 -7.228 1.00 98.00 200 PRO A N 1
ATOM 1564 C CA . PRO A 1 200 ? -6.275 4.651 -6.527 1.00 98.00 200 PRO A CA 1
ATOM 1565 C C . PRO A 1 200 ? -7.175 3.409 -6.605 1.00 98.00 200 PRO A C 1
ATOM 1567 O O . PRO A 1 200 ? -6.680 2.283 -6.588 1.00 98.00 200 PRO A O 1
ATOM 1570 N N . LYS A 1 201 ? -8.503 3.564 -6.719 1.00 98.00 201 LYS A N 1
ATOM 1571 C CA . LYS A 1 201 ? -9.415 2.412 -6.864 1.00 98.00 201 LYS A CA 1
ATOM 1572 C C . LYS A 1 201 ? -9.281 1.772 -8.244 1.00 98.00 201 LYS A C 1
ATOM 1574 O O . LYS A 1 201 ? -9.233 0.548 -8.352 1.00 98.00 201 LYS A O 1
ATOM 1579 N N . THR A 1 202 ? -9.167 2.593 -9.281 1.00 97.94 202 THR A N 1
ATOM 1580 C CA . THR A 1 202 ? -8.900 2.145 -10.651 1.00 97.94 202 THR A CA 1
ATOM 1581 C C . THR A 1 202 ? -7.551 1.428 -10.744 1.00 97.94 202 THR A C 1
ATOM 15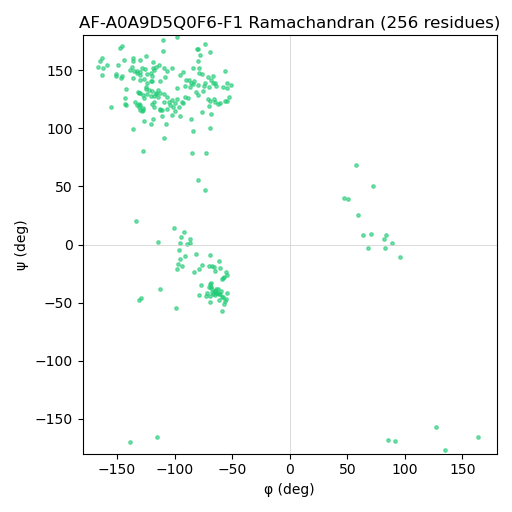83 O O . THR A 1 202 ? -7.455 0.353 -11.341 1.00 97.94 202 THR A O 1
ATOM 1586 N N . GLU A 1 203 ? -6.520 1.957 -10.086 1.00 98.50 203 GLU A N 1
ATOM 1587 C CA . GLU A 1 203 ? -5.190 1.341 -10.048 1.00 98.50 203 GLU A CA 1
ATOM 1588 C C . GLU A 1 203 ? -5.163 0.023 -9.263 1.00 98.50 203 GLU A C 1
ATOM 1590 O O . GLU A 1 203 ? -4.481 -0.929 -9.654 1.00 98.50 203 GLU A O 1
ATOM 1595 N N . LEU A 1 204 ? -5.980 -0.102 -8.214 1.00 98.69 204 LEU A N 1
ATOM 1596 C CA . LEU A 1 204 ? -6.177 -1.369 -7.513 1.00 98.69 204 LEU A CA 1
ATOM 1597 C C . LEU A 1 204 ? -6.812 -2.434 -8.427 1.00 98.69 204 LEU A C 1
ATOM 1599 O O . LEU A 1 204 ? -6.387 -3.595 -8.433 1.00 98.69 204 LEU A O 1
ATOM 1603 N N . ASP A 1 205 ? -7.797 -2.054 -9.243 1.00 98.50 205 ASP A N 1
ATOM 1604 C CA . ASP A 1 205 ? -8.388 -2.953 -10.238 1.00 98.50 205 ASP A CA 1
ATOM 1605 C C . ASP A 1 205 ? -7.362 -3.351 -11.314 1.00 98.50 205 ASP A C 1
ATOM 1607 O O . ASP A 1 205 ? -7.287 -4.522 -11.709 1.00 98.50 205 ASP A O 1
ATOM 1611 N N . ASN A 1 206 ? -6.521 -2.411 -11.763 1.00 98.38 206 ASN A N 1
ATOM 1612 C CA . ASN A 1 206 ? -5.397 -2.683 -12.668 1.00 98.38 206 ASN A CA 1
ATOM 1613 C C . ASN A 1 206 ? -4.424 -3.695 -12.063 1.00 98.38 206 ASN A C 1
ATOM 1615 O O . ASN A 1 206 ? -4.061 -4.681 -12.720 1.00 98.38 206 ASN A O 1
ATOM 1619 N N . ARG A 1 207 ? -4.082 -3.523 -10.784 1.00 98.00 207 ARG A N 1
ATOM 1620 C CA . ARG A 1 207 ? -3.233 -4.446 -10.035 1.00 98.00 207 ARG A CA 1
ATOM 1621 C C . ARG A 1 207 ? -3.812 -5.858 -10.023 1.00 98.00 207 ARG A C 1
ATOM 1623 O O . ARG A 1 207 ? -3.112 -6.796 -10.413 1.00 98.00 207 ARG A O 1
ATOM 1630 N N . TYR A 1 208 ? -5.084 -6.033 -9.665 1.00 98.31 208 TYR A N 1
ATOM 1631 C CA . TYR A 1 208 ? -5.719 -7.357 -9.668 1.00 98.31 208 TYR A CA 1
ATOM 1632 C C . TYR A 1 208 ? -5.807 -7.976 -11.067 1.00 98.31 208 TYR A C 1
ATOM 1634 O O . TYR A 1 208 ? -5.557 -9.177 -11.223 1.00 98.31 208 TYR A O 1
ATOM 1642 N N . ARG A 1 209 ? -6.078 -7.178 -12.109 1.00 98.25 209 ARG A N 1
ATOM 1643 C CA . ARG A 1 209 ? -6.025 -7.656 -13.501 1.00 98.25 209 ARG A CA 1
ATOM 1644 C C . ARG A 1 209 ? -4.629 -8.145 -13.879 1.00 98.25 209 ARG A C 1
ATOM 1646 O O . ARG A 1 209 ? -4.506 -9.207 -14.493 1.00 98.25 209 ARG A O 1
ATOM 1653 N N . ASN A 1 210 ? -3.581 -7.425 -13.483 1.00 97.31 210 ASN A N 1
ATOM 1654 C CA . ASN A 1 210 ? -2.203 -7.830 -13.741 1.00 97.31 210 ASN A CA 1
ATOM 1655 C C . ASN A 1 210 ? -1.813 -9.098 -12.962 1.00 97.31 210 ASN A C 1
ATOM 1657 O O . ASN A 1 210 ? -1.204 -9.998 -13.539 1.00 97.31 210 ASN A O 1
ATOM 1661 N N . ILE A 1 211 ? -2.234 -9.231 -11.697 1.00 96.88 211 ILE A N 1
ATOM 1662 C CA . ILE A 1 211 ? -2.039 -10.459 -10.907 1.00 96.88 211 ILE A CA 1
ATOM 1663 C C . ILE A 1 211 ? -2.651 -11.656 -11.637 1.00 96.88 211 ILE A C 1
ATOM 1665 O O . ILE A 1 211 ? -1.981 -12.674 -11.823 1.00 96.88 211 ILE A O 1
ATOM 1669 N N . VAL A 1 212 ? -3.896 -11.543 -12.111 1.00 96.19 212 VAL A N 1
ATOM 1670 C CA . VAL A 1 212 ? -4.545 -12.610 -12.890 1.00 96.19 212 VAL A CA 1
ATOM 1671 C C . VAL A 1 212 ? -3.766 -12.891 -14.175 1.00 96.19 212 VAL A C 1
ATOM 1673 O O . VAL A 1 212 ? -3.446 -14.046 -14.442 1.00 96.19 212 VAL A O 1
ATOM 1676 N N . ARG A 1 213 ? -3.384 -11.860 -14.937 1.00 96.00 213 ARG A N 1
ATOM 1677 C CA . ARG A 1 213 ? -2.594 -12.008 -16.172 1.00 96.00 213 ARG A CA 1
ATOM 1678 C C . ARG A 1 213 ? -1.297 -12.796 -15.951 1.00 96.00 213 ARG A C 1
ATOM 1680 O O . ARG A 1 213 ? -0.949 -13.631 -16.783 1.00 96.00 213 ARG A O 1
ATOM 1687 N N . LEU A 1 214 ? -0.589 -12.540 -14.850 1.00 95.06 214 LEU A N 1
ATOM 1688 C CA . LEU A 1 214 ? 0.678 -13.198 -14.511 1.00 95.06 214 LEU A CA 1
ATOM 1689 C C . LEU A 1 214 ? 0.486 -14.617 -13.960 1.00 95.06 214 LEU A C 1
ATOM 1691 O O . LEU A 1 214 ? 1.307 -15.508 -14.195 1.00 95.06 214 LEU A O 1
ATOM 1695 N N . THR A 1 215 ? -0.591 -14.847 -13.211 1.00 94.50 215 THR A N 1
ATOM 1696 C CA . THR A 1 215 ? -0.781 -16.095 -12.460 1.00 94.50 215 THR A CA 1
ATOM 1697 C C . THR A 1 215 ? -1.667 -17.117 -13.171 1.00 94.50 215 THR A C 1
ATOM 1699 O O . THR A 1 215 ? -1.534 -18.311 -12.888 1.00 94.50 215 THR A O 1
ATOM 1702 N N . ASP A 1 216 ? -2.507 -16.705 -14.124 1.00 93.50 216 ASP A N 1
ATOM 1703 C CA . ASP A 1 216 ? -3.435 -17.588 -14.838 1.00 93.50 216 ASP A CA 1
ATOM 1704 C C . ASP A 1 216 ? -2.751 -18.584 -15.802 1.00 93.50 216 ASP A C 1
ATOM 1706 O O . ASP A 1 216 ? -3.080 -19.773 -15.754 1.00 93.50 216 ASP A O 1
ATOM 1710 N N . PRO A 1 217 ? -1.754 -18.189 -16.620 1.00 92.44 217 PRO A N 1
ATOM 1711 C CA . PRO A 1 217 ? -1.028 -19.127 -17.480 1.00 92.44 217 PRO A CA 1
ATOM 1712 C C . PRO A 1 217 ? -0.125 -20.039 -16.654 1.00 92.44 217 PRO A C 1
ATOM 1714 O O . PRO A 1 217 ? 0.496 -19.555 -15.726 1.00 92.44 217 PRO A O 1
ATOM 1717 N N . MET A 1 218 ? 0.051 -21.319 -17.003 1.00 86.69 218 MET A N 1
ATOM 1718 C CA . MET A 1 218 ? 0.938 -22.247 -16.270 1.00 86.69 218 MET A CA 1
ATOM 1719 C C . MET A 1 218 ? 0.556 -22.365 -14.781 1.00 86.69 218 MET A C 1
ATOM 1721 O O . MET A 1 218 ? 1.271 -21.895 -13.897 1.00 86.69 218 MET A O 1
ATOM 1725 N N . LYS A 1 219 ? -0.601 -22.968 -14.493 1.00 86.25 219 LYS A N 1
ATOM 1726 C CA . LYS A 1 219 ? -0.988 -23.369 -13.130 1.00 86.25 219 LYS A CA 1
ATOM 1727 C C . LYS A 1 219 ? -0.461 -24.767 -12.842 1.00 86.25 219 LYS A C 1
ATOM 1729 O O . LYS A 1 219 ? -0.504 -25.629 -13.718 1.00 86.25 219 LYS A O 1
ATOM 1734 N N . ILE A 1 220 ? -0.008 -24.987 -11.615 1.00 91.56 220 ILE A N 1
ATOM 1735 C CA . ILE A 1 220 ? 0.282 -26.330 -11.112 1.00 91.56 220 ILE A CA 1
ATOM 1736 C C . ILE A 1 220 ? -0.854 -26.790 -10.203 1.00 91.56 220 ILE A C 1
ATOM 1738 O O . ILE A 1 220 ? -1.558 -25.971 -9.607 1.00 91.56 220 ILE A O 1
ATOM 1742 N N . ASP A 1 221 ? -1.041 -28.100 -10.139 1.00 93.88 221 ASP A N 1
ATOM 1743 C CA . ASP A 1 221 ? -1.875 -28.770 -9.152 1.00 93.88 221 ASP A CA 1
ATOM 1744 C C . ASP A 1 221 ? -1.099 -29.985 -8.654 1.00 93.88 221 ASP A C 1
ATOM 1746 O O . ASP A 1 221 ? -0.968 -30.991 -9.355 1.00 93.88 221 ASP A O 1
ATOM 1750 N N . THR A 1 222 ? -0.478 -29.834 -7.487 1.00 95.31 222 THR A N 1
ATOM 1751 C CA . THR A 1 222 ? 0.352 -30.883 -6.882 1.00 95.31 222 THR A CA 1
ATOM 1752 C C . THR A 1 222 ? -0.415 -31.722 -5.860 1.00 95.31 222 THR A C 1
ATOM 1754 O O . THR A 1 222 ? 0.146 -32.669 -5.308 1.00 95.31 222 THR A O 1
ATOM 1757 N N . GLY A 1 223 ? -1.675 -31.372 -5.570 1.00 95.75 223 GLY A N 1
ATOM 1758 C CA . GLY A 1 223 ? -2.413 -31.877 -4.409 1.00 95.75 223 GLY A CA 1
ATOM 1759 C C . GLY A 1 223 ? -1.909 -31.334 -3.062 1.00 95.75 223 GLY A C 1
ATOM 1760 O O . GLY A 1 223 ? -2.333 -31.821 -2.015 1.00 95.75 223 GLY A O 1
ATOM 1761 N N . ASN A 1 224 ? -1.001 -30.349 -3.067 1.00 95.94 224 ASN A N 1
ATOM 1762 C CA . ASN A 1 224 ? -0.482 -29.685 -1.874 1.00 95.94 224 ASN A CA 1
ATOM 1763 C C . ASN A 1 224 ? -0.644 -28.162 -1.994 1.00 95.94 224 ASN A C 1
ATOM 1765 O O . ASN A 1 224 ? 0.124 -27.496 -2.692 1.00 95.94 224 ASN A O 1
ATOM 1769 N N . ASP A 1 225 ? -1.601 -27.607 -1.246 1.00 94.75 225 ASP A N 1
ATOM 1770 C CA . ASP A 1 225 ? -1.939 -26.178 -1.284 1.00 94.75 225 ASP A CA 1
ATOM 1771 C C . ASP A 1 225 ? -0.757 -25.256 -0.956 1.00 94.75 225 ASP A C 1
ATOM 1773 O O . ASP A 1 225 ? -0.696 -24.135 -1.463 1.00 94.75 225 ASP A O 1
ATOM 1777 N N . VAL A 1 226 ? 0.204 -25.711 -0.144 1.00 94.94 226 VAL A N 1
ATOM 1778 C CA . VAL A 1 226 ? 1.398 -24.924 0.199 1.00 94.94 226 VAL A CA 1
ATOM 1779 C C . VAL A 1 226 ? 2.310 -24.772 -1.012 1.00 94.94 226 VAL A C 1
ATOM 1781 O O . VAL A 1 226 ? 2.699 -23.651 -1.335 1.00 94.94 226 VAL A O 1
ATOM 1784 N N . LEU A 1 227 ? 2.624 -25.868 -1.708 1.00 95.69 227 LEU A N 1
ATOM 1785 C CA . LEU A 1 227 ? 3.482 -25.830 -2.901 1.00 95.69 227 LEU A CA 1
ATOM 1786 C C . LEU A 1 227 ? 2.823 -25.041 -4.033 1.00 95.69 227 LEU A C 1
ATOM 1788 O O . LEU A 1 227 ? 3.461 -24.218 -4.688 1.00 95.69 227 LEU A O 1
ATOM 1792 N N . ASP A 1 228 ? 1.528 -25.257 -4.211 1.00 96.06 228 ASP A N 1
ATOM 1793 C CA . ASP A 1 228 ? 0.704 -24.596 -5.209 1.00 96.06 228 ASP A CA 1
ATOM 1794 C C . ASP A 1 228 ? 0.605 -23.073 -4.978 1.00 96.06 228 ASP A C 1
ATOM 1796 O O . ASP A 1 228 ? 0.701 -22.275 -5.920 1.00 96.06 228 ASP A O 1
ATOM 1800 N N . THR A 1 229 ? 0.453 -22.654 -3.718 1.00 95.62 229 THR A N 1
ATOM 1801 C CA . THR A 1 229 ? 0.410 -21.233 -3.337 1.00 95.62 229 THR A CA 1
ATOM 1802 C C . THR A 1 229 ? 1.788 -20.587 -3.440 1.00 95.62 229 THR A C 1
ATOM 1804 O O . THR A 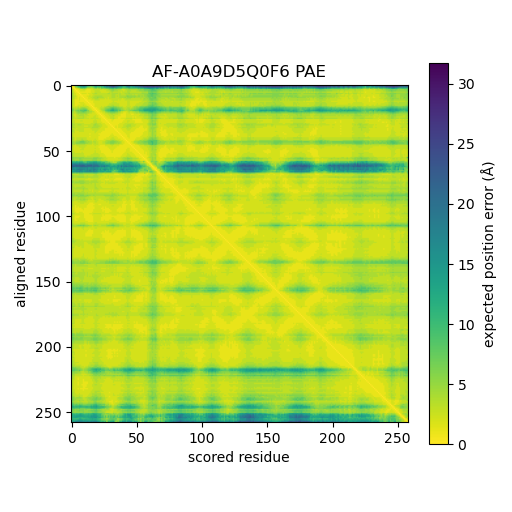1 229 ? 1.911 -19.521 -4.043 1.00 95.62 229 THR A O 1
ATOM 1807 N N . MET A 1 230 ? 2.837 -21.263 -2.960 1.00 95.44 230 MET A N 1
ATOM 1808 C CA . MET A 1 230 ? 4.226 -20.813 -3.102 1.00 95.44 230 MET A CA 1
ATOM 1809 C C . MET A 1 230 ? 4.585 -20.568 -4.571 1.00 95.44 230 MET A C 1
ATOM 1811 O O . MET A 1 230 ? 5.134 -19.521 -4.907 1.00 95.44 230 MET A O 1
ATOM 1815 N N . PHE A 1 231 ? 4.244 -21.502 -5.463 1.00 95.81 231 PHE A N 1
ATOM 1816 C CA . PHE A 1 231 ? 4.502 -21.355 -6.893 1.00 95.81 231 PHE A CA 1
ATOM 1817 C C . PHE A 1 231 ? 3.761 -20.158 -7.500 1.00 95.81 231 PHE A C 1
ATOM 1819 O O . PHE A 1 231 ? 4.315 -19.444 -8.336 1.00 95.81 231 PHE A O 1
ATOM 1826 N N . THR A 1 232 ? 2.526 -19.903 -7.064 1.00 95.75 232 THR A N 1
ATOM 1827 C CA . THR A 1 232 ? 1.747 -18.764 -7.564 1.00 95.75 232 THR A CA 1
ATOM 1828 C C . THR A 1 232 ? 2.363 -17.427 -7.148 1.00 95.75 232 THR A C 1
ATOM 1830 O O . THR A 1 232 ? 2.500 -16.540 -7.990 1.00 95.75 232 THR A O 1
ATOM 1833 N N . PHE A 1 233 ? 2.823 -17.293 -5.902 1.00 95.56 233 PHE A N 1
ATOM 1834 C CA . PHE A 1 233 ? 3.539 -16.090 -5.462 1.00 95.56 233 PHE A CA 1
ATOM 1835 C C . PHE A 1 233 ? 4.911 -15.938 -6.118 1.00 95.56 233 PHE A C 1
ATOM 1837 O O . PHE A 1 233 ? 5.270 -14.829 -6.503 1.00 95.56 233 PHE A O 1
ATOM 1844 N N . ALA A 1 234 ? 5.645 -17.033 -6.340 1.00 94.50 234 ALA A N 1
ATOM 1845 C CA . ALA A 1 234 ? 6.900 -16.989 -7.089 1.00 94.50 234 ALA A CA 1
ATOM 1846 C C . ALA A 1 234 ? 6.689 -16.472 -8.523 1.00 94.50 234 ALA A C 1
ATOM 1848 O O . ALA A 1 234 ? 7.473 -15.660 -9.013 1.00 94.50 234 ALA A O 1
ATOM 1849 N N . LYS A 1 235 ? 5.601 -16.891 -9.182 1.00 94.44 235 LYS A N 1
ATOM 1850 C CA . LYS A 1 235 ? 5.217 -16.366 -10.498 1.00 94.44 235 LYS A CA 1
ATOM 1851 C C . LYS A 1 235 ? 4.847 -14.896 -10.465 1.00 94.44 235 LYS A C 1
ATOM 1853 O O . LYS A 1 235 ? 5.253 -14.174 -11.367 1.00 94.44 235 LYS A O 1
ATOM 1858 N N . LEU A 1 236 ? 4.076 -14.473 -9.465 1.00 94.56 236 LEU A N 1
ATOM 1859 C CA . LEU A 1 236 ? 3.712 -13.070 -9.317 1.00 94.56 236 LEU A CA 1
ATOM 1860 C C . LEU A 1 236 ? 4.974 -12.215 -9.171 1.00 94.56 236 LEU A C 1
ATOM 1862 O O . LEU A 1 236 ? 5.244 -11.390 -10.038 1.00 94.56 236 LEU A O 1
ATOM 1866 N N . ARG A 1 237 ? 5.803 -12.513 -8.163 1.00 93.00 237 ARG A N 1
ATOM 1867 C CA . ARG A 1 237 ? 7.040 -11.775 -7.881 1.00 93.00 237 ARG A CA 1
ATOM 1868 C C . ARG A 1 237 ? 7.999 -11.773 -9.069 1.00 93.00 237 ARG A C 1
ATOM 1870 O O . ARG A 1 237 ? 8.558 -10.734 -9.404 1.00 93.00 237 ARG A O 1
ATOM 1877 N N . GLY A 1 238 ? 8.192 -12.927 -9.710 1.00 91.81 238 GLY A N 1
ATOM 1878 C CA . GLY A 1 238 ? 9.068 -13.050 -10.873 1.00 91.81 238 GLY A CA 1
ATOM 1879 C C . GLY A 1 238 ? 8.523 -12.349 -12.118 1.00 91.81 238 GLY A C 1
ATOM 1880 O O . GLY A 1 238 ? 9.309 -11.826 -12.902 1.00 91.81 238 GLY A O 1
ATOM 1881 N N . GLY A 1 239 ? 7.202 -12.330 -12.301 1.00 92.56 239 GLY A N 1
ATOM 1882 C CA . GLY A 1 239 ? 6.538 -11.760 -13.471 1.00 92.56 239 GLY A CA 1
ATOM 1883 C C . GLY A 1 239 ? 6.331 -10.247 -13.416 1.00 92.56 239 GLY A C 1
ATOM 1884 O O . GLY A 1 239 ? 6.209 -9.626 -14.469 1.00 92.56 239 GLY A O 1
ATOM 1885 N N . GLU A 1 240 ? 6.300 -9.659 -12.220 1.00 93.62 240 GLU A N 1
ATOM 1886 C CA . GLU A 1 240 ? 6.147 -8.211 -12.030 1.00 93.62 240 GLU A CA 1
ATOM 1887 C C . GLU A 1 240 ? 7.476 -7.462 -11.862 1.00 93.62 240 GLU A C 1
ATOM 1889 O O . GLU A 1 240 ? 7.500 -6.247 -11.996 1.00 93.62 240 GLU A O 1
ATOM 1894 N N . SER A 1 241 ? 8.591 -8.173 -11.642 1.00 91.06 241 SER A N 1
ATOM 1895 C CA . SER A 1 241 ? 9.950 -7.601 -11.555 1.00 91.06 241 SER A CA 1
ATOM 1896 C C . SER A 1 241 ? 10.512 -7.182 -12.920 1.00 91.06 241 SER A C 1
ATOM 1898 O O . SER A 1 241 ? 11.626 -7.555 -13.295 1.00 91.06 241 SER A O 1
ATOM 1900 N N . VAL A 1 242 ? 9.710 -6.476 -13.710 1.00 91.69 242 VAL A N 1
ATOM 1901 C CA . VAL A 1 242 ? 10.032 -6.011 -15.056 1.00 91.69 242 VAL A CA 1
ATOM 1902 C C . VAL A 1 242 ? 9.767 -4.517 -15.101 1.00 91.69 242 VAL A C 1
ATOM 1904 O O . VAL A 1 242 ? 8.673 -4.090 -14.756 1.00 91.69 242 VAL A O 1
ATOM 1907 N N . PHE A 1 243 ? 10.746 -3.744 -15.561 1.00 91.94 243 PHE A N 1
ATOM 1908 C CA . PHE A 1 243 ? 10.699 -2.283 -15.559 1.00 91.94 243 PHE A CA 1
ATOM 1909 C C . PHE A 1 243 ? 10.818 -1.730 -16.972 1.00 91.94 243 PHE A C 1
ATOM 1911 O O . PHE A 1 243 ? 11.607 -2.243 -17.772 1.00 91.94 243 PHE A O 1
ATOM 1918 N N . ASP A 1 244 ? 10.052 -0.682 -17.274 1.00 90.38 244 ASP A N 1
ATOM 1919 C CA . ASP A 1 244 ? 10.075 -0.028 -18.584 1.00 90.38 244 ASP A CA 1
ATOM 1920 C C . ASP A 1 244 ? 11.191 1.017 -18.649 1.00 90.38 244 ASP A C 1
ATOM 1922 O O . ASP A 1 244 ? 11.003 2.213 -18.445 1.00 90.38 244 ASP A O 1
ATOM 1926 N N . THR A 1 245 ? 12.415 0.531 -18.842 1.00 84.44 245 THR A N 1
ATOM 1927 C CA . THR A 1 245 ? 13.607 1.383 -18.891 1.00 84.44 245 THR A CA 1
ATOM 1928 C C . THR A 1 245 ? 13.754 2.054 -20.257 1.00 84.44 245 THR A C 1
ATOM 1930 O O . THR A 1 245 ? 13.179 1.616 -21.249 1.00 84.44 245 THR A O 1
ATOM 1933 N N . MET A 1 246 ? 14.651 3.041 -20.377 1.00 78.12 246 MET A N 1
ATOM 1934 C CA . MET A 1 246 ? 15.012 3.608 -21.690 1.00 78.12 246 MET A CA 1
ATOM 1935 C C . MET A 1 246 ? 15.507 2.558 -22.708 1.00 78.12 246 MET A C 1
ATOM 1937 O O . MET A 1 246 ? 15.449 2.794 -23.912 1.00 78.12 246 MET A O 1
ATOM 1941 N N . GLY A 1 247 ? 16.026 1.414 -22.243 1.00 80.69 247 GLY A N 1
ATOM 1942 C CA . GLY A 1 247 ? 16.452 0.295 -23.090 1.00 80.69 247 GLY A CA 1
ATOM 1943 C C . GLY A 1 247 ? 15.331 -0.689 -23.446 1.00 80.69 247 GLY A C 1
ATOM 1944 O O . GLY A 1 247 ? 15.612 -1.713 -24.070 1.00 80.69 247 GLY A O 1
ATOM 1945 N N . GLY A 1 248 ? 14.091 -0.400 -23.046 1.00 88.06 248 GLY A N 1
ATOM 1946 C CA . GLY A 1 248 ? 12.945 -1.302 -23.084 1.00 88.06 248 GLY A CA 1
ATOM 1947 C C . GLY A 1 248 ? 12.768 -2.091 -21.784 1.00 88.06 248 GLY A C 1
ATOM 1948 O O . GLY A 1 248 ? 13.420 -1.826 -20.767 1.00 88.06 248 GLY A O 1
ATOM 1949 N N . LEU A 1 249 ? 11.885 -3.090 -21.841 1.00 90.00 249 LEU A N 1
ATOM 1950 C CA . LEU A 1 249 ? 11.542 -3.933 -20.698 1.00 90.00 249 LEU A CA 1
ATOM 1951 C C . LEU A 1 249 ? 12.761 -4.711 -20.187 1.00 90.00 249 LEU A C 1
ATOM 1953 O O . LEU A 1 249 ? 13.343 -5.524 -20.911 1.00 90.00 249 LEU A O 1
ATOM 1957 N N . MET A 1 250 ? 13.111 -4.498 -18.920 1.00 89.00 250 MET A N 1
ATOM 1958 C CA . MET A 1 250 ? 14.236 -5.158 -18.260 1.00 89.00 250 MET A CA 1
ATOM 1959 C C . MET A 1 250 ? 13.774 -5.877 -16.996 1.00 89.00 250 MET A C 1
ATOM 1961 O O . MET A 1 250 ? 13.111 -5.289 -16.147 1.00 89.00 250 MET A O 1
ATOM 1965 N N . HIS A 1 251 ? 14.140 -7.154 -16.865 1.00 90.19 251 HIS A N 1
ATOM 1966 C CA . HIS A 1 251 ? 13.916 -7.920 -15.638 1.00 90.19 251 HIS A CA 1
ATOM 1967 C C . HIS A 1 251 ? 14.992 -7.585 -14.599 1.00 90.19 251 HIS A C 1
ATOM 1969 O O . HIS A 1 251 ? 16.169 -7.507 -14.957 1.00 90.19 251 HIS A O 1
ATOM 1975 N N . SER A 1 252 ? 14.609 -7.410 -13.333 1.00 83.62 252 SER A N 1
ATOM 1976 C CA . SER A 1 252 ? 15.545 -7.147 -12.230 1.00 83.62 252 SER A CA 1
ATOM 1977 C C . SER A 1 252 ? 15.397 -8.172 -11.096 1.00 83.62 252 SER A C 1
ATOM 1979 O O . SER A 1 252 ? 14.286 -8.643 -10.826 1.00 83.62 252 SER A O 1
ATOM 1981 N N . PRO A 1 253 ? 16.504 -8.521 -10.406 1.00 74.75 253 PRO A N 1
ATOM 1982 C CA . PRO A 1 253 ? 16.487 -9.447 -9.277 1.00 74.75 253 PRO A CA 1
ATOM 1983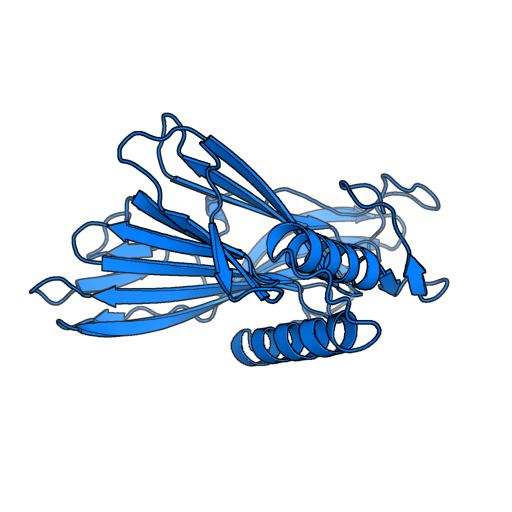 C C . PRO A 1 253 ? 15.798 -8.898 -8.012 1.00 74.75 253 PRO A C 1
ATOM 1985 O O . PRO A 1 253 ? 15.574 -9.686 -7.094 1.00 74.75 253 PRO A O 1
ATOM 1988 N N . GLY A 1 254 ? 15.449 -7.604 -7.957 1.00 75.88 254 GLY A N 1
ATOM 1989 C CA . GLY A 1 254 ? 14.804 -6.974 -6.797 1.00 75.88 254 GLY A CA 1
ATOM 1990 C C . GLY A 1 254 ? 15.766 -6.475 -5.718 1.00 75.88 254 GLY A C 1
ATOM 1991 O O . GLY A 1 254 ? 16.980 -6.424 -5.921 1.00 75.88 254 GLY A O 1
ATOM 1992 N N . GLY A 1 255 ? 15.223 -6.120 -4.548 1.00 74.75 255 GLY A N 1
ATOM 1993 C CA . GLY A 1 255 ? 16.023 -5.768 -3.367 1.00 74.75 255 GLY A CA 1
ATOM 1994 C C . GLY A 1 255 ? 16.722 -4.409 -3.463 1.00 74.75 255 GLY A C 1
ATOM 1995 O O . GLY A 1 255 ? 17.931 -4.311 -3.243 1.00 74.75 255 GLY A O 1
ATOM 1996 N N . TYR A 1 256 ? 15.967 -3.360 -3.809 1.00 79.19 256 TYR A N 1
ATOM 1997 C CA . TYR A 1 256 ? 16.425 -1.956 -3.860 1.00 79.19 256 TYR A CA 1
ATOM 1998 C C . TYR A 1 256 ? 17.456 -1.626 -4.959 1.00 79.19 256 TYR A C 1
ATOM 2000 O O . TYR A 1 256 ? 17.849 -0.469 -5.132 1.00 79.19 256 TYR A O 1
ATOM 2008 N N . SER A 1 257 ? 17.895 -2.627 -5.727 1.00 76.44 257 SER A N 1
ATOM 2009 C CA . SER A 1 257 ? 18.907 -2.493 -6.778 1.00 76.44 257 SER A CA 1
ATOM 2010 C C . SER A 1 257 ? 18.312 -2.906 -8.123 1.00 76.44 257 SER A C 1
ATOM 2012 O O . SER A 1 257 ? 18.134 -4.094 -8.389 1.00 76.44 257 SER A O 1
ATOM 2014 N N . TYR A 1 258 ? 17.990 -1.919 -8.961 1.00 68.31 258 TYR A N 1
ATOM 2015 C CA . TYR A 1 258 ? 17.285 -2.096 -10.234 1.00 68.31 258 TYR A CA 1
ATOM 2016 C C . TYR A 1 258 ? 18.066 -1.509 -11.409 1.00 68.31 258 TYR A C 1
ATOM 2018 O O . TYR A 1 258 ? 18.860 -0.556 -11.215 1.00 68.31 258 TYR A O 1
#

Foldseek 3Di:
DDQWDCPDFQFKIKGFDDPPDFDKDWDWAFAAQWIWIWIWTQDPVGTDIKIKI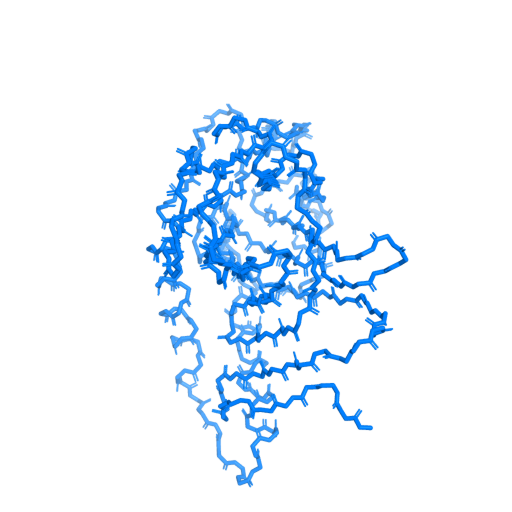WGQQFAQDPPFLLGTDIDIQDPLQDFAKDKQNHGWGWHWGMWMDRSWTWTWTDTPQKIKIWTWHAFNHAQKTKIKMKIWRQDQDKIKIDTNDDQKAWGDWDQGPVAIKTKMKGKPDDTDIHHNGDMDMMMMMIGIDHPPDDTDDDDVVVRVVVSVVVLCVQQVPDQDDPVDSVVRNVVSVVSNRQVRQWYQYPVGTDHDPDDSGD

Radius of gyration: 18.83 Å; Cα contacts (8 Å, |Δi|>4): 631; chains: 1; bounding box: 47×51×45 Å

Secondary structure (DSSP, 8-state):
--S-EEEETTTEEEEEPPTT--EEEEEEEE-SS-EEEEEEEE-SS-EEEEEEEEEEEEESSTT-TT-EEE----GGGS--EEETTEE---EEEEEEESSSEEEEEEETTEEEEEEEEE-SSSSEEEEEEEEEE-SSS-EEEEESS-SEEEEEEEEETTEEEEEEEEE----EEE-TT-EEEEEEEEEEEETTS------HHHHHHHHHHHHHHHHSSS----S-HHHHHHHHHHHHHHHH-EEEETTEEEE---TT--

Nearest PDB structures (foldseek):
  8ho8-assembly1_B  TM=4.809E-01  e=5.723E-06  Acetivibrio thermocellus
  8hob-assembly1_B  TM=4.885E-01  e=9.216E-06  Acetivibrio thermocellus
  8ho9-assembly1_B  TM=4.777E-01  e=1.650E-05  Acetivibrio thermocellus
  3s4b-assembly1_B  TM=4.827E-01  e=7.262E-05  Cellulomonas uda
  3s4c-assembly1_A  TM=4.670E-01  e=3.461E-05  Cellulomonas uda

Solvent-accessible surface area (backbone atoms only — not comparable to full-atom values): 13792 Å² total; per-residue (Å²): 133,77,74,66,42,77,73,40,78,56,54,28,37,32,30,73,60,59,94,86,64,72,48,76,51,74,48,79,42,46,13,28,23,20,35,29,35,40,37,36,40,25,58,100,92,38,53,50,74,35,50,29,49,33,26,63,72,40,33,50,39,78,98,39,49,74,20,39,41,62,54,76,53,57,70,87,66,42,70,46,56,17,55,72,81,38,80,65,69,52,43,73,42,35,41,38,40,61,91,42,46,33,41,36,29,39,35,98,43,33,42,36,34,44,37,38,42,34,23,59,60,43,33,21,35,35,36,42,36,37,42,31,26,73,30,96,56,71,43,39,42,38,58,76,48,70,51,69,33,85,72,49,76,47,79,26,65,88,44,42,36,37,34,38,32,37,42,72,73,67,76,45,73,31,45,63,72,33,70,51,74,38,35,34,41,43,31,55,42,45,74,94,49,76,91,60,80,75,61,55,69,60,40,50,53,50,37,52,52,49,52,47,66,49,43,63,62,87,71,75,83,79,92,39,60,67,62,34,26,52,52,35,51,52,36,40,59,65,65,29,34,36,30,63,35,101,90,41,82,43,77,45,95,52,88,88,37,75

Sequence (258 aa):
MSRWNIKTPKKSIEWTLKPGDIHSEDLEMAGFGVSDTVKYGVDENGFFLIHHPVFPTLRKHNNNTHGSYQLDIEPQFMPSILAGGSPVREELKKVTIDGTLTLETEADGLAITHRCFPSTELRASYELVSVTNNGKKAVTLSFTTPEEVFVHEEMGAMGICITEVFHDAEKVTLEEGETYIYGIAITGRLANEEPEFDDPKTELDNRYRNIVRLTDPMKIDTGNDVLDTMFTFAKLRGGESVFDTMGGLMHSPGGYSY